Protein AF-A0A8S9Z966-F1 (afdb_monomer)

pLDDT: mean 77.54, std 14.6, range [36.34, 96.38]

Nearest PDB structures (foldseek):
  6pby-assembly1_A  TM=9.252E-01  e=7.109E-22  Rattus norvegicus
  8eow-assembly1_A  TM=8.702E-01  e=8.259E-22  Rattus norvegicus
  7yid-assembly1_A  TM=8.598E-01  e=7.837E-21  Homo sapiens
  8vt9-assembly1_A  TM=7.487E-01  e=1.080E-08  Spirochaeta thermophila
  8vta-assembly1_A  TM=7.464E-01  e=5.622E-08  Spirochaeta thermophila

InterPro domains:
  IPR003938 Potassium channel, voltage-dependent, EAG/ELK/ERG-like [PR01463] (22-32)
  IPR003938 Potassium channel, voltage-dependent, EAG/ELK/ERG-like [PR01463] (33-42)
  IPR003938 Potassium channel, voltage-dependent, EAG/ELK/ERG-like [PR01463] (131-141)
  IPR003938 Potassium channel, voltage-dependent, EAG/ELK/ERG-like [PR01463] (187-204)
  IPR003938 Potassium channel, voltage-dependent, EAG/ELK/ERG-like [PR01463] (213-224)
  IPR003938 Potassium channel, voltage-dependent, EAG/ELK/ERG-like [PR01463] (231-240)
  IPR003938 Potassium channel, voltage-dependent, EAG/ELK/ERG-like [PR01463] (281-288)
  IPR005821 Ion transport domain [PF00520] (2-246)
  IPR050818 Potassium channel, voltage-dependent, EAG/ELK/ERG-like, animal-type [PTHR10217] (1-295)

Structure (mmCIF, N/CA/C/O backbone):
data_AF-A0A8S9Z966-F1
#
_entry.id   AF-A0A8S9Z966-F1
#
loop_
_atom_site.group_PDB
_atom_site.id
_atom_site.type_symbol
_atom_site.label_atom_id
_atom_site.label_alt_id
_atom_site.label_comp_id
_atom_site.label_asym_id
_atom_site.label_entity_id
_atom_site.label_seq_id
_atom_site.pdbx_PDB_ins_code
_atom_site.Cartn_x
_atom_site.Cartn_y
_atom_site.Cartn_z
_atom_site.occupancy
_atom_site.B_iso_or_equiv
_atom_site.auth_seq_id
_atom_site.auth_comp_id
_atom_site.auth_asym_id
_atom_site.auth_atom_id
_atom_site.pdbx_PDB_model_num
ATOM 1 N N . MET A 1 1 ? 9.547 -7.409 -5.047 1.00 62.34 1 MET A N 1
ATOM 2 C CA . MET A 1 1 ? 10.438 -8.200 -5.928 1.00 62.34 1 MET A CA 1
ATOM 3 C C . MET A 1 1 ? 10.212 -7.889 -7.396 1.00 62.34 1 MET A C 1
ATOM 5 O O . MET A 1 1 ? 11.126 -7.372 -8.015 1.00 62.34 1 MET A O 1
ATOM 9 N N . VAL A 1 2 ? 9.009 -8.091 -7.949 1.00 66.19 2 VAL A N 1
ATOM 10 C CA . VAL A 1 2 ? 8.752 -7.824 -9.382 1.00 66.19 2 VAL A CA 1
ATOM 11 C C . VAL A 1 2 ? 9.100 -6.384 -9.825 1.00 66.19 2 VAL A C 1
ATOM 13 O O . VAL A 1 2 ? 9.863 -6.253 -10.781 1.00 66.19 2 VAL A O 1
ATOM 16 N N . PRO A 1 3 ? 8.656 -5.305 -9.138 1.00 69.62 3 PRO A N 1
ATOM 17 C CA . PRO A 1 3 ? 8.998 -3.935 -9.547 1.00 69.62 3 PRO A CA 1
ATOM 18 C C . PRO A 1 3 ? 10.489 -3.622 -9.378 1.00 69.62 3 PRO A C 1
ATOM 20 O O . PRO A 1 3 ? 11.090 -2.974 -10.230 1.00 69.62 3 PRO A O 1
ATOM 23 N N . PHE A 1 4 ? 11.097 -4.142 -8.308 1.00 72.94 4 PHE A N 1
ATOM 24 C CA . PHE A 1 4 ? 12.527 -4.007 -8.042 1.00 72.94 4 PHE A CA 1
ATOM 25 C C . PHE A 1 4 ? 13.372 -4.633 -9.152 1.00 72.94 4 PHE A C 1
ATOM 27 O O . PHE A 1 4 ? 14.240 -3.967 -9.698 1.00 72.94 4 PHE A O 1
ATOM 34 N N . ASN A 1 5 ? 13.074 -5.872 -9.551 1.00 70.00 5 ASN A N 1
ATOM 35 C CA . ASN A 1 5 ? 13.818 -6.569 -10.603 1.00 70.00 5 ASN A CA 1
ATOM 36 C C . ASN A 1 5 ? 13.621 -5.919 -11.983 1.00 70.00 5 ASN A C 1
ATOM 38 O O . ASN A 1 5 ? 14.524 -5.961 -12.819 1.00 70.00 5 ASN A O 1
ATOM 42 N N . ALA A 1 6 ? 12.455 -5.312 -12.231 1.00 67.88 6 ALA A N 1
ATOM 43 C CA . ALA A 1 6 ? 12.196 -4.563 -13.458 1.00 67.88 6 ALA A CA 1
ATOM 44 C C . ALA A 1 6 ? 13.000 -3.252 -13.516 1.00 67.88 6 ALA A C 1
ATOM 46 O O . ALA A 1 6 ? 13.558 -2.924 -14.562 1.00 67.88 6 ALA A O 1
ATOM 47 N N . ALA A 1 7 ? 13.081 -2.528 -12.396 1.00 63.38 7 ALA A N 1
ATOM 48 C CA . ALA A 1 7 ? 13.746 -1.230 -12.321 1.00 63.38 7 ALA A CA 1
ATOM 49 C C . ALA A 1 7 ? 15.276 -1.346 -12.140 1.00 63.38 7 ALA A C 1
ATOM 51 O O . ALA A 1 7 ? 16.028 -0.662 -12.828 1.00 63.38 7 ALA A O 1
ATOM 52 N N . PHE A 1 8 ? 15.752 -2.243 -11.271 1.00 66.50 8 PHE A N 1
ATOM 53 C CA . PHE A 1 8 ? 17.153 -2.383 -10.836 1.00 66.50 8 PHE A CA 1
ATOM 54 C C . PHE A 1 8 ? 17.866 -3.602 -11.454 1.00 66.50 8 PHE A C 1
ATOM 56 O O . PHE A 1 8 ? 18.624 -4.302 -10.779 1.00 66.50 8 PHE A O 1
ATOM 63 N N . LYS A 1 9 ? 17.617 -3.879 -12.740 1.00 63.94 9 LYS A N 1
ATOM 64 C CA . LYS A 1 9 ? 18.136 -5.056 -13.464 1.00 63.94 9 LYS A CA 1
ATOM 65 C C . LYS A 1 9 ? 19.666 -5.197 -13.313 1.00 63.94 9 LYS A C 1
ATOM 67 O O . LYS A 1 9 ? 20.397 -4.299 -13.727 1.00 63.94 9 LYS A O 1
ATOM 72 N N . SER A 1 10 ? 20.157 -6.323 -12.780 1.00 53.59 10 SER A N 1
ATOM 73 C CA . SER A 1 10 ? 21.571 -6.726 -12.905 1.00 53.59 10 SER A CA 1
ATOM 74 C C . SER A 1 10 ? 21.733 -7.925 -13.831 1.00 53.59 10 SER A C 1
ATOM 76 O O . SER A 1 10 ? 20.756 -8.560 -14.205 1.00 53.59 10 SER A O 1
ATOM 78 N N . LYS A 1 11 ? 22.975 -8.177 -14.247 1.00 50.81 11 LYS A N 1
ATOM 79 C CA . LYS A 1 11 ? 23.429 -9.441 -14.833 1.00 50.81 11 LYS A CA 1
ATOM 80 C C . LYS A 1 11 ? 24.527 -9.985 -13.912 1.00 50.81 11 LYS A C 1
ATOM 82 O O . LYS A 1 11 ? 25.701 -9.848 -14.240 1.00 50.81 11 LYS A O 1
ATOM 87 N N . THR A 1 12 ? 24.191 -10.493 -12.730 1.00 49.78 12 THR A N 1
ATOM 88 C CA . THR A 1 12 ? 25.184 -11.077 -11.795 1.00 49.78 12 THR A CA 1
ATOM 89 C C . THR A 1 12 ? 24.554 -12.181 -10.946 1.00 49.78 12 THR A C 1
ATOM 91 O O . THR A 1 12 ? 23.337 -12.262 -10.866 1.00 49.78 12 THR A O 1
ATOM 94 N N . MET A 1 13 ? 25.376 -13.022 -10.300 1.00 46.12 13 MET A N 1
ATOM 95 C CA . MET A 1 13 ? 24.987 -14.265 -9.599 1.00 46.12 13 MET A CA 1
ATOM 96 C C . MET A 1 13 ? 23.810 -14.159 -8.604 1.00 46.12 13 MET A C 1
ATOM 98 O O . MET A 1 13 ? 23.151 -15.167 -8.357 1.00 46.12 13 MET A O 1
ATOM 102 N N . ASP A 1 14 ? 23.491 -12.962 -8.098 1.00 55.09 14 ASP A N 1
ATOM 103 C CA . ASP A 1 14 ? 22.262 -12.676 -7.340 1.00 55.09 14 ASP A CA 1
ATOM 104 C C . ASP A 1 14 ? 20.985 -13.096 -8.097 1.00 55.09 14 ASP A C 1
ATOM 106 O O . ASP A 1 14 ? 20.026 -13.565 -7.483 1.00 55.09 14 ASP A O 1
ATOM 110 N N . ASP A 1 15 ? 20.981 -12.987 -9.431 1.00 61.59 15 ASP A N 1
ATOM 111 C CA . ASP A 1 15 ? 19.851 -13.353 -10.291 1.00 61.59 15 ASP A CA 1
ATOM 112 C C . ASP A 1 15 ? 19.482 -14.837 -10.153 1.00 61.59 15 ASP A C 1
ATOM 114 O O . ASP A 1 15 ? 18.306 -15.184 -10.226 1.00 61.59 15 ASP A O 1
ATOM 118 N N . VAL A 1 16 ? 20.463 -15.715 -9.901 1.00 66.44 16 VAL A N 1
ATOM 119 C CA . VAL A 1 16 ? 20.220 -17.158 -9.742 1.00 66.44 16 VAL A CA 1
ATOM 120 C C . VAL A 1 16 ? 19.539 -17.440 -8.405 1.00 66.44 16 VAL A C 1
ATOM 122 O O . VAL A 1 16 ? 18.548 -18.166 -8.365 1.00 66.44 16 VAL A O 1
ATOM 125 N N . SER A 1 17 ? 20.007 -16.825 -7.316 1.00 68.38 17 SER A N 1
ATOM 126 C CA . SER A 1 17 ? 19.382 -16.959 -5.993 1.00 68.38 17 SER A CA 1
ATOM 127 C C . SER A 1 17 ? 17.946 -16.428 -5.992 1.00 68.38 17 SER A C 1
ATOM 129 O O . SER A 1 17 ? 17.044 -17.083 -5.469 1.00 68.38 17 SER A O 1
ATOM 131 N N . PHE A 1 18 ? 17.705 -15.277 -6.630 1.00 69.12 18 PHE A N 1
ATOM 132 C CA . PHE A 1 18 ? 16.353 -14.734 -6.780 1.00 69.12 18 PHE A CA 1
ATOM 133 C C . PHE A 1 18 ? 15.465 -15.609 -7.672 1.00 69.12 18 PHE A C 1
ATOM 135 O O . PHE A 1 18 ? 14.296 -15.802 -7.344 1.00 69.12 18 PHE A O 1
ATOM 142 N N . LEU A 1 19 ? 16.008 -16.194 -8.745 1.00 69.00 19 LEU A N 1
ATOM 143 C CA . LEU A 1 19 ? 15.276 -17.118 -9.614 1.00 69.00 19 LEU A CA 1
ATOM 144 C C . LEU A 1 19 ? 14.855 -18.397 -8.876 1.00 69.00 19 LEU A C 1
ATOM 146 O O . LEU A 1 19 ? 13.739 -18.875 -9.075 1.00 69.00 19 LEU A O 1
ATOM 150 N N . VAL A 1 20 ? 15.720 -18.942 -8.013 1.00 75.94 20 VAL A N 1
ATOM 151 C CA . VAL A 1 20 ? 15.398 -20.122 -7.192 1.00 75.94 20 VAL A CA 1
ATOM 152 C C . VAL A 1 20 ? 14.257 -19.806 -6.225 1.00 75.94 20 VAL A C 1
ATOM 154 O O . VAL A 1 20 ? 13.302 -20.577 -6.142 1.00 75.94 20 VAL A O 1
ATOM 157 N N . VAL A 1 21 ? 14.310 -18.660 -5.540 1.00 74.19 21 VAL A N 1
ATOM 158 C CA . VAL A 1 21 ? 13.236 -18.235 -4.626 1.00 74.19 21 VAL A CA 1
ATOM 159 C C . VAL A 1 21 ? 11.923 -18.009 -5.381 1.00 74.19 21 VAL A C 1
ATOM 161 O O . VAL A 1 21 ? 10.891 -18.525 -4.952 1.00 74.19 21 VAL A O 1
ATOM 164 N N . ASP A 1 22 ? 11.955 -17.314 -6.522 1.00 73.38 22 ASP A N 1
ATOM 165 C CA . ASP A 1 22 ? 10.775 -17.118 -7.375 1.00 73.38 22 ASP A CA 1
ATOM 166 C C . ASP A 1 22 ? 10.198 -18.470 -7.841 1.00 73.38 22 ASP A C 1
ATOM 168 O O . ASP A 1 22 ? 8.985 -18.669 -7.799 1.00 73.38 22 ASP A O 1
ATOM 172 N N . SER A 1 23 ? 11.054 -19.436 -8.192 1.00 76.19 23 SER A N 1
ATOM 173 C CA . SER A 1 23 ? 10.632 -20.781 -8.613 1.00 76.19 23 SER A CA 1
ATOM 174 C C . SER A 1 23 ? 9.965 -21.569 -7.481 1.00 76.19 23 SER A C 1
ATOM 176 O O . SER A 1 23 ? 8.939 -22.209 -7.701 1.00 76.19 23 SER A O 1
ATOM 178 N N . ILE A 1 24 ? 10.502 -21.508 -6.256 1.00 79.56 24 ILE A N 1
ATOM 179 C CA . ILE A 1 24 ? 9.890 -22.151 -5.077 1.00 79.56 24 ILE A CA 1
ATOM 180 C C . ILE A 1 24 ? 8.502 -21.560 -4.815 1.00 79.56 24 ILE A C 1
ATOM 182 O O . ILE A 1 24 ? 7.537 -22.293 -4.592 1.00 79.56 24 ILE A O 1
ATOM 186 N N . VAL A 1 25 ? 8.393 -20.233 -4.869 1.00 78.06 25 VAL A N 1
ATOM 187 C CA . VAL A 1 25 ? 7.131 -19.515 -4.681 1.00 78.06 25 VAL A CA 1
ATOM 188 C C . VAL A 1 25 ? 6.110 -19.907 -5.760 1.00 78.06 25 VAL A 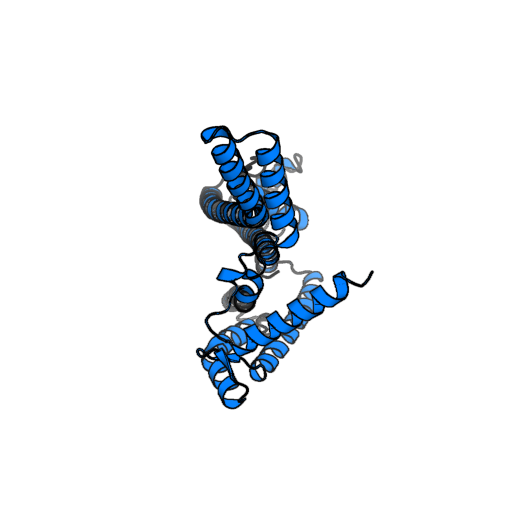C 1
ATOM 190 O O . VAL A 1 25 ? 4.948 -20.152 -5.436 1.00 78.06 25 VAL A O 1
ATOM 193 N N . ASP A 1 26 ? 6.534 -20.039 -7.018 1.00 78.75 26 ASP A N 1
ATOM 194 C CA . ASP A 1 26 ? 5.682 -20.489 -8.126 1.00 78.75 26 ASP A CA 1
ATOM 195 C C . ASP A 1 26 ? 5.171 -21.928 -7.916 1.00 78.75 26 ASP A C 1
ATOM 197 O O . ASP A 1 26 ? 3.989 -22.196 -8.136 1.00 78.75 26 ASP A O 1
ATOM 201 N N . VAL A 1 27 ? 6.009 -22.839 -7.402 1.00 82.31 27 VAL A N 1
ATOM 202 C CA . VAL A 1 27 ? 5.595 -24.215 -7.057 1.00 82.31 27 VAL A CA 1
ATOM 203 C C . VAL A 1 27 ? 4.550 -24.224 -5.940 1.00 82.31 27 VAL A C 1
ATOM 205 O O . VAL A 1 27 ? 3.539 -24.920 -6.053 1.00 82.31 27 VAL A O 1
ATOM 208 N N . ILE A 1 28 ? 4.741 -23.426 -4.884 1.00 82.12 28 ILE A N 1
ATOM 209 C CA . ILE A 1 28 ? 3.755 -23.301 -3.796 1.00 82.12 28 ILE A CA 1
ATOM 210 C C . ILE A 1 28 ? 2.415 -22.793 -4.348 1.00 82.12 28 ILE A C 1
ATOM 212 O O . ILE A 1 28 ? 1.358 -23.319 -3.995 1.00 82.12 28 ILE A O 1
ATOM 216 N N . PHE A 1 29 ? 2.440 -21.813 -5.254 1.00 80.88 29 PHE A N 1
ATOM 217 C CA . PHE A 1 29 ? 1.219 -21.295 -5.873 1.00 80.88 29 PHE A CA 1
ATOM 218 C C . PHE A 1 29 ? 0.530 -22.296 -6.795 1.00 80.88 29 PHE A C 1
ATOM 220 O O . PHE A 1 29 ? -0.702 -22.290 -6.864 1.00 80.88 29 PHE A O 1
ATOM 227 N N . PHE A 1 30 ? 1.291 -23.153 -7.471 1.00 83.88 30 PHE A N 1
ATOM 228 C CA . PHE A 1 30 ? 0.735 -24.246 -8.259 1.00 83.88 30 PHE A CA 1
ATOM 229 C C . PHE A 1 30 ? 0.021 -25.268 -7.364 1.00 83.88 30 PHE A C 1
ATOM 231 O O . PHE A 1 30 ? -1.098 -25.680 -7.671 1.00 83.88 30 PHE A O 1
ATOM 238 N N . ILE A 1 31 ? 0.613 -25.609 -6.214 1.00 86.00 31 ILE A N 1
ATOM 239 C CA . ILE A 1 31 ? -0.028 -26.471 -5.209 1.00 86.00 31 ILE A CA 1
ATOM 240 C C . ILE A 1 31 ? -1.327 -25.827 -4.701 1.00 86.00 31 ILE A C 1
ATOM 242 O O . ILE A 1 31 ? -2.351 -26.503 -4.640 1.00 86.00 31 ILE A O 1
ATOM 246 N N . ASP A 1 32 ? -1.328 -24.522 -4.411 1.00 85.31 32 ASP A N 1
ATOM 247 C CA . ASP A 1 32 ? -2.531 -23.791 -3.981 1.00 85.31 32 ASP A CA 1
ATOM 248 C C . ASP A 1 32 ? -3.658 -23.843 -5.033 1.00 85.31 32 ASP A C 1
ATOM 250 O O . ASP A 1 32 ? -4.825 -23.994 -4.684 1.00 85.31 32 ASP A O 1
ATOM 254 N N . ILE A 1 33 ? -3.341 -23.804 -6.334 1.00 86.31 33 ILE A N 1
ATOM 255 C CA . ILE A 1 33 ? -4.344 -24.001 -7.400 1.00 86.31 33 ILE A CA 1
ATOM 256 C C . ILE A 1 33 ? -4.975 -25.394 -7.292 1.00 86.31 33 ILE A C 1
ATOM 258 O O . ILE A 1 33 ? -6.200 -25.517 -7.305 1.00 86.31 33 ILE A O 1
ATOM 262 N N . VAL A 1 34 ? -4.158 -26.441 -7.135 1.00 89.06 34 VAL A N 1
ATOM 263 C CA . VAL A 1 34 ? -4.645 -27.824 -6.983 1.00 89.06 34 VAL A CA 1
ATOM 264 C C . VAL A 1 34 ? -5.492 -27.977 -5.716 1.00 89.06 34 VAL A C 1
ATOM 266 O O . VAL A 1 34 ? -6.528 -28.645 -5.748 1.00 89.06 34 VAL A O 1
ATOM 269 N N . LEU A 1 35 ? -5.103 -27.332 -4.615 1.00 86.25 35 LEU A N 1
ATOM 270 C CA . LEU A 1 35 ? -5.873 -27.331 -3.370 1.00 86.25 35 LEU A CA 1
ATOM 271 C C . LEU A 1 35 ? -7.201 -26.577 -3.511 1.00 86.25 35 LEU A C 1
ATOM 273 O O . LEU A 1 35 ? -8.220 -27.054 -3.013 1.00 86.25 35 LEU A O 1
ATOM 277 N N . ASN A 1 36 ? -7.239 -25.457 -4.237 1.00 84.69 36 ASN A N 1
ATOM 278 C CA . ASN A 1 36 ? -8.476 -24.708 -4.486 1.00 84.69 36 ASN A CA 1
ATOM 279 C C . ASN A 1 36 ? -9.510 -25.523 -5.283 1.00 84.69 36 ASN A C 1
ATOM 281 O O . ASN A 1 36 ? -10.707 -25.368 -5.055 1.00 84.69 36 ASN A O 1
ATOM 285 N N . PHE A 1 37 ? -9.082 -26.461 -6.135 1.00 85.69 37 PHE A N 1
ATOM 286 C CA . PHE A 1 37 ? -9.994 -27.415 -6.787 1.00 85.69 37 PHE A CA 1
ATOM 287 C C . PHE A 1 37 ? -10.639 -28.433 -5.827 1.00 85.69 37 PHE A C 1
ATOM 289 O O . PHE A 1 37 ? -11.624 -29.072 -6.203 1.00 85.69 37 PHE A O 1
ATOM 296 N N . HIS A 1 38 ? -10.091 -28.594 -4.619 1.00 86.81 38 HIS A N 1
ATOM 297 C CA . HIS A 1 38 ? -10.560 -29.528 -3.588 1.00 86.81 38 HIS A CA 1
ATOM 298 C C . HIS A 1 38 ? -11.121 -28.824 -2.343 1.00 86.81 38 HIS A C 1
ATOM 300 O O . HIS A 1 38 ? -11.592 -29.492 -1.425 1.00 86.81 38 HIS A O 1
ATOM 306 N N . THR A 1 39 ? -11.073 -27.492 -2.294 1.00 85.75 39 THR A N 1
ATOM 307 C CA . THR A 1 39 ? -11.518 -26.715 -1.134 1.00 85.75 39 THR A CA 1
ATOM 308 C C . THR A 1 39 ? -12.993 -26.353 -1.280 1.00 85.75 39 THR A C 1
ATOM 310 O O . THR A 1 39 ? -13.438 -25.922 -2.342 1.00 85.75 39 THR A O 1
ATOM 313 N N . THR A 1 40 ? -13.763 -26.534 -0.208 1.00 86.00 40 THR A N 1
ATOM 314 C CA . THR A 1 40 ? -15.189 -26.194 -0.167 1.00 86.00 40 THR A CA 1
ATOM 315 C C . THR A 1 40 ? -15.397 -24.680 -0.198 1.00 86.00 40 THR A C 1
ATOM 317 O O . THR A 1 40 ? -14.525 -23.905 0.199 1.00 86.00 40 THR A O 1
ATOM 320 N N . PHE A 1 41 ? -16.564 -24.237 -0.666 1.00 82.75 41 PHE A N 1
ATOM 321 C CA . PHE A 1 41 ? -16.933 -22.822 -0.641 1.00 82.75 41 PHE A CA 1
ATOM 322 C C . PHE A 1 41 ? -18.328 -22.634 -0.045 1.00 82.75 41 PHE A C 1
ATOM 324 O O . PHE A 1 41 ? -19.154 -23.549 -0.049 1.00 82.75 41 PHE A O 1
ATOM 331 N N . VAL A 1 42 ? -18.577 -21.440 0.492 1.00 82.50 42 VAL A N 1
ATOM 332 C CA . VAL A 1 42 ? -19.876 -21.068 1.060 1.00 82.50 42 VAL A CA 1
ATOM 333 C C . VAL A 1 42 ? -20.742 -20.491 -0.055 1.00 82.50 42 VAL A C 1
ATOM 335 O O . VAL A 1 42 ? -20.338 -19.548 -0.738 1.00 82.50 42 VAL A O 1
ATOM 338 N N . GLY A 1 43 ? -21.912 -21.087 -0.274 1.00 79.69 43 GLY A N 1
ATOM 339 C CA . GLY A 1 43 ? -22.876 -20.613 -1.261 1.00 79.69 43 GLY A CA 1
ATOM 340 C C . GLY A 1 43 ? -23.580 -19.318 -0.826 1.00 79.69 43 GLY A C 1
ATOM 341 O O . GLY A 1 43 ? -23.523 -18.933 0.340 1.00 79.69 43 GLY A O 1
ATOM 342 N N . PRO A 1 44 ? -24.320 -18.657 -1.733 1.00 78.81 44 PRO A N 1
ATOM 343 C CA . PRO A 1 44 ? -25.060 -17.423 -1.435 1.00 78.81 44 PRO A CA 1
ATOM 344 C C . PRO A 1 44 ? -26.126 -17.580 -0.335 1.00 78.81 44 PRO A C 1
ATOM 346 O O . PRO A 1 44 ? -26.515 -16.595 0.284 1.00 78.81 44 PRO A O 1
ATOM 349 N N . ASN A 1 45 ? -26.566 -18.812 -0.061 1.00 79.31 45 ASN A N 1
ATOM 350 C CA . ASN A 1 45 ? -27.525 -19.128 0.999 1.00 79.31 45 ASN A CA 1
ATOM 351 C C . ASN A 1 45 ? -26.861 -19.390 2.367 1.00 79.31 45 ASN A C 1
ATOM 353 O O . ASN A 1 45 ? -27.561 -19.657 3.337 1.00 79.31 45 ASN A O 1
ATOM 357 N N . GLY A 1 46 ? -25.526 -19.317 2.457 1.00 77.69 46 GLY A N 1
ATOM 358 C CA . GLY A 1 46 ? -24.765 -19.603 3.678 1.00 77.69 46 GLY A CA 1
ATOM 359 C C . GLY A 1 46 ? -24.417 -21.082 3.890 1.00 77.69 46 GLY A C 1
ATOM 360 O O . GLY A 1 46 ? -23.694 -21.400 4.832 1.00 77.69 46 GLY A O 1
ATOM 361 N N . ASP A 1 47 ? -24.874 -21.977 3.012 1.00 85.44 47 ASP A N 1
ATOM 362 C CA . ASP A 1 47 ? -24.575 -23.408 3.091 1.00 85.44 47 ASP A CA 1
ATOM 363 C C . ASP A 1 47 ? -23.175 -23.728 2.544 1.00 85.44 47 ASP A C 1
ATOM 365 O O . ASP A 1 47 ? -22.741 -23.182 1.522 1.00 85.44 47 ASP A O 1
ATOM 369 N N . VAL A 1 48 ? -22.463 -24.641 3.212 1.00 86.81 48 VAL A N 1
ATOM 370 C CA . VAL A 1 48 ? -21.150 -25.129 2.766 1.00 86.81 48 VAL A CA 1
ATOM 371 C C . VAL A 1 48 ? -21.356 -26.187 1.688 1.00 86.81 48 VAL A C 1
ATOM 373 O O . VAL A 1 48 ? -21.861 -27.274 1.965 1.00 86.81 48 VAL A O 1
ATOM 376 N N . ILE A 1 49 ? -20.940 -25.880 0.460 1.00 87.38 49 ILE A N 1
ATOM 377 C CA . ILE A 1 49 ? -21.037 -26.802 -0.673 1.00 87.38 49 ILE A CA 1
ATOM 378 C C . ILE A 1 49 ? -19.748 -27.626 -0.733 1.00 87.38 49 ILE A C 1
ATOM 380 O O . ILE A 1 49 ? -18.655 -27.082 -0.916 1.00 87.38 49 ILE A O 1
ATOM 384 N N . SER A 1 50 ? -19.878 -28.944 -0.574 1.00 87.19 50 SER A N 1
ATOM 385 C CA . SER A 1 50 ? -18.768 -29.907 -0.586 1.00 87.19 50 SER A CA 1
ATOM 386 C C . SER A 1 50 ? -18.661 -30.726 -1.875 1.00 87.19 50 SER A C 1
ATOM 388 O O . SER A 1 50 ? -17.693 -31.466 -2.048 1.00 87.19 50 SER A O 1
ATOM 390 N N . ASP A 1 51 ? -19.613 -30.579 -2.801 1.00 89.19 51 ASP A N 1
ATOM 391 C CA . ASP A 1 51 ? -19.636 -31.346 -4.046 1.00 89.19 51 ASP A CA 1
ATOM 392 C C . ASP A 1 51 ? -18.461 -30.981 -4.975 1.00 89.19 51 ASP A C 1
ATOM 394 O O . ASP A 1 51 ? -18.394 -29.854 -5.483 1.00 89.19 51 ASP A O 1
ATOM 398 N N . PRO A 1 52 ? -17.561 -31.932 -5.303 1.00 86.50 52 PRO A N 1
ATOM 399 C CA . PRO A 1 52 ? -16.328 -31.641 -6.037 1.00 86.50 52 PRO A CA 1
ATOM 400 C C . PRO A 1 52 ? -16.581 -31.130 -7.461 1.00 86.50 52 PRO A C 1
ATOM 402 O O . PRO A 1 52 ? -15.830 -30.298 -7.966 1.00 86.50 52 PRO A O 1
ATOM 405 N N . ASN A 1 53 ? -17.653 -31.583 -8.118 1.00 88.31 53 ASN A N 1
ATOM 406 C CA . ASN A 1 53 ? -17.994 -31.128 -9.469 1.00 88.31 53 ASN A CA 1
ATOM 407 C C . ASN A 1 53 ? -18.455 -29.664 -9.480 1.00 88.31 53 ASN A C 1
ATOM 409 O O . ASN A 1 53 ? -18.064 -28.900 -10.362 1.00 88.31 53 ASN A O 1
ATOM 413 N N . ILE A 1 54 ? -19.234 -29.260 -8.473 1.00 86.88 54 ILE A N 1
ATOM 414 C CA . ILE A 1 54 ? -19.732 -27.887 -8.338 1.00 86.88 54 ILE A CA 1
ATOM 415 C C . ILE A 1 54 ? -18.575 -26.950 -7.979 1.00 86.88 54 ILE A C 1
ATOM 417 O O . ILE A 1 54 ? -18.440 -25.888 -8.588 1.00 86.88 54 ILE A O 1
ATOM 421 N N . ILE A 1 55 ? -17.694 -27.377 -7.066 1.00 88.06 55 ILE A N 1
ATOM 422 C CA . ILE A 1 55 ? -16.473 -26.647 -6.686 1.00 88.06 55 ILE A CA 1
ATOM 423 C C . ILE A 1 55 ? -15.606 -26.361 -7.918 1.00 88.06 55 ILE A C 1
ATOM 425 O O . ILE A 1 55 ? -15.251 -25.209 -8.170 1.00 88.06 55 ILE A O 1
ATOM 429 N N . ARG A 1 56 ? -15.318 -27.386 -8.732 1.00 90.38 56 ARG A N 1
ATOM 430 C CA . ARG A 1 56 ? -14.472 -27.249 -9.930 1.00 90.38 56 ARG A CA 1
ATOM 431 C C . ARG A 1 56 ? -15.070 -26.286 -10.951 1.00 90.38 56 ARG A C 1
ATOM 433 O O . ARG A 1 56 ? -14.361 -25.405 -11.424 1.00 90.38 56 ARG A O 1
ATOM 440 N N . ILE A 1 57 ? -16.358 -26.418 -11.278 1.00 88.50 57 ILE A N 1
ATOM 441 C CA . ILE A 1 57 ? -17.021 -25.545 -12.264 1.00 88.50 57 ILE A CA 1
ATOM 442 C C . ILE A 1 57 ? -17.051 -24.095 -11.772 1.00 88.50 57 ILE A C 1
ATOM 444 O O . ILE A 1 57 ? -16.757 -23.176 -12.539 1.00 88.50 57 ILE A O 1
ATOM 448 N N . ASN A 1 58 ? -17.358 -23.887 -10.490 1.00 87.38 58 ASN A N 1
ATOM 449 C CA . ASN A 1 58 ? -17.369 -22.557 -9.893 1.00 87.38 58 ASN A CA 1
ATOM 450 C C . ASN A 1 58 ? -15.968 -21.918 -9.909 1.00 87.38 58 ASN A C 1
ATOM 452 O O . ASN A 1 58 ? -15.818 -20.760 -10.303 1.00 87.38 58 ASN A O 1
ATOM 456 N N . TYR A 1 59 ? -14.929 -22.684 -9.561 1.00 87.88 59 TYR A N 1
ATOM 457 C CA . TYR A 1 59 ? -13.547 -22.204 -9.591 1.00 87.88 59 TYR A CA 1
ATOM 458 C C . TYR A 1 59 ? -13.068 -21.891 -11.018 1.00 87.88 59 TYR A C 1
ATOM 460 O O . TYR A 1 59 ? -12.487 -20.825 -11.239 1.00 87.88 59 TYR A O 1
ATOM 468 N N . LEU A 1 60 ? -13.386 -22.753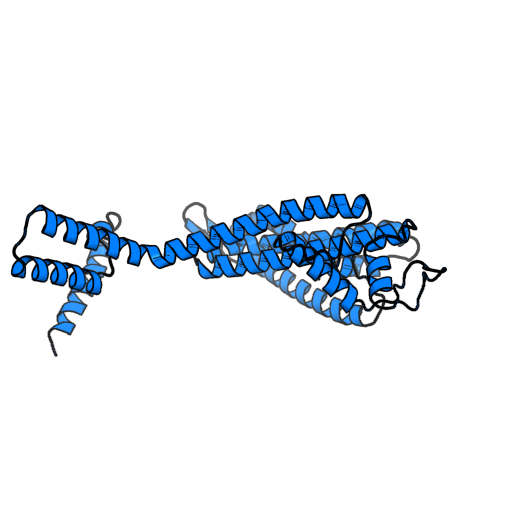 -11.995 1.00 87.81 60 LEU A N 1
ATOM 469 C CA . LEU A 1 60 ? -13.066 -22.559 -13.417 1.00 87.81 60 LEU A CA 1
ATOM 470 C C . LEU A 1 60 ? -13.720 -21.303 -14.009 1.00 87.81 60 LEU A C 1
ATOM 472 O O . LEU A 1 60 ? -13.087 -20.603 -14.795 1.00 87.81 60 LEU A O 1
ATOM 476 N N . LYS A 1 61 ? -14.969 -21.006 -13.628 1.00 86.00 61 LYS A N 1
ATOM 477 C CA . LYS A 1 61 ? -15.712 -19.831 -14.115 1.00 86.00 61 LYS A CA 1
ATOM 478 C C . LYS A 1 61 ? -15.247 -18.519 -13.472 1.00 86.00 61 LYS A C 1
ATOM 480 O O . LYS A 1 61 ? -15.442 -17.457 -14.056 1.00 86.00 61 LYS A O 1
ATOM 485 N N . GLY A 1 62 ? -14.672 -18.587 -12.272 1.00 82.88 62 GLY A N 1
ATOM 486 C CA . GLY A 1 62 ? -14.218 -17.425 -11.515 1.00 82.88 62 GLY A CA 1
ATOM 487 C C . GLY A 1 62 ? -12.707 -17.218 -11.587 1.00 82.88 62 GLY A C 1
ATOM 488 O O . GLY A 1 62 ? -12.168 -16.648 -12.532 1.00 82.88 62 GLY A O 1
ATOM 489 N N . TRP A 1 63 ? -12.023 -17.639 -10.525 1.00 81.56 63 TRP A N 1
ATOM 490 C CA . TRP A 1 63 ? -10.648 -17.234 -10.226 1.00 81.56 63 TRP A CA 1
ATOM 491 C C . TRP A 1 63 ? -9.570 -18.073 -10.908 1.00 81.56 63 TRP A C 1
ATOM 493 O O . TRP A 1 63 ? -8.421 -17.638 -10.952 1.00 81.56 63 TRP A O 1
ATOM 503 N N . PHE A 1 64 ? -9.917 -19.234 -11.471 1.00 85.38 64 PHE A N 1
ATOM 504 C CA . PHE A 1 64 ? -8.941 -20.130 -12.088 1.00 85.38 64 PHE A CA 1
ATOM 505 C C . PHE A 1 64 ? -8.101 -19.448 -13.173 1.00 85.38 64 PHE A C 1
ATOM 507 O O . PHE A 1 64 ? -6.887 -19.614 -13.187 1.00 85.38 64 PHE A O 1
ATOM 514 N N . ILE A 1 65 ? -8.715 -18.649 -14.054 1.00 83.62 65 ILE A N 1
ATOM 515 C CA . ILE A 1 65 ? -7.995 -17.976 -15.150 1.00 83.62 65 ILE A CA 1
ATOM 516 C C . ILE A 1 65 ? -6.958 -16.993 -14.591 1.00 83.62 65 ILE A C 1
ATOM 518 O O . ILE A 1 65 ? -5.817 -16.962 -15.050 1.00 83.62 65 ILE A O 1
ATOM 522 N N . VAL A 1 66 ? -7.337 -16.223 -13.567 1.00 82.38 66 VAL A N 1
ATOM 523 C CA . VAL A 1 66 ? -6.444 -15.271 -12.891 1.00 82.38 66 VAL A CA 1
ATOM 524 C C . VAL A 1 66 ? -5.302 -16.016 -12.200 1.00 82.38 66 VAL A C 1
ATOM 526 O O . VAL A 1 66 ? -4.136 -15.647 -12.350 1.00 82.38 66 VAL A O 1
ATOM 529 N N . ASP A 1 67 ? -5.625 -17.095 -11.488 1.00 83.19 67 ASP A N 1
ATOM 530 C CA . ASP A 1 67 ? -4.656 -17.898 -10.752 1.00 83.19 67 ASP A CA 1
ATOM 531 C C . ASP A 1 67 ? -3.665 -18.600 -11.695 1.00 83.19 67 ASP A C 1
ATOM 533 O O . ASP A 1 67 ? -2.459 -18.538 -11.447 1.00 83.19 67 ASP A O 1
ATOM 537 N N . LEU A 1 68 ? -4.148 -19.166 -12.805 1.00 84.50 68 LEU A N 1
ATOM 538 C CA . LEU A 1 68 ? -3.341 -19.819 -13.835 1.00 84.50 68 LEU A CA 1
ATOM 539 C C . LEU A 1 68 ? -2.380 -18.834 -14.505 1.00 84.50 68 LEU A C 1
ATOM 541 O O . LEU A 1 68 ? -1.176 -19.082 -14.522 1.00 84.50 68 LEU A O 1
ATOM 545 N N . LEU A 1 69 ? -2.884 -17.697 -15.001 1.00 81.00 69 LEU A N 1
ATOM 546 C CA . LEU A 1 69 ? -2.053 -16.676 -15.650 1.00 81.00 69 LEU A CA 1
ATOM 547 C C . LEU A 1 69 ? -0.996 -16.115 -14.693 1.00 81.00 69 LEU A C 1
ATOM 549 O O . LEU A 1 69 ? 0.148 -15.895 -15.083 1.00 81.00 69 LEU A O 1
ATOM 553 N N . SER A 1 70 ? -1.344 -15.942 -13.418 1.00 77.38 70 SER A N 1
ATOM 554 C CA . SER A 1 70 ? -0.406 -15.441 -12.411 1.00 77.38 70 SER A CA 1
ATOM 555 C C . SER A 1 70 ? 0.719 -16.426 -12.060 1.00 77.38 70 SER A C 1
ATOM 557 O O . SER A 1 70 ? 1.750 -15.994 -11.538 1.00 77.38 70 SER A O 1
ATOM 559 N N . CYS A 1 71 ? 0.542 -17.727 -12.320 1.00 76.31 71 CYS A N 1
ATOM 560 C CA . CYS A 1 71 ? 1.469 -18.802 -11.948 1.00 76.31 71 CYS A CA 1
ATOM 561 C C . CYS A 1 71 ? 2.434 -19.198 -13.082 1.00 76.31 71 CYS A C 1
ATOM 563 O O . CYS A 1 71 ? 3.325 -20.018 -12.867 1.00 76.31 71 CYS A O 1
ATOM 565 N N . LEU A 1 72 ? 2.276 -18.642 -14.288 1.00 75.31 72 LEU A N 1
ATOM 566 C CA . LEU A 1 72 ? 3.103 -19.028 -15.430 1.00 75.31 72 LEU A CA 1
ATOM 567 C C . LEU A 1 72 ? 4.573 -18.586 -15.249 1.00 75.31 72 LEU A C 1
ATOM 569 O O . LEU A 1 72 ? 4.838 -17.407 -14.978 1.00 75.31 72 LEU A O 1
ATOM 573 N N . PRO A 1 73 ? 5.552 -19.494 -15.443 1.00 71.06 73 PRO A N 1
ATOM 574 C CA . PRO A 1 73 ? 6.973 -19.181 -15.332 1.00 71.06 73 PRO A CA 1
ATOM 575 C C . PRO A 1 73 ? 7.477 -18.481 -16.608 1.00 71.06 73 PRO A C 1
ATOM 577 O O . PRO A 1 73 ? 8.219 -19.049 -17.408 1.00 71.06 73 PRO A O 1
ATOM 580 N N . TYR A 1 74 ? 7.071 -17.222 -16.810 1.00 71.69 74 TYR A N 1
ATOM 581 C CA . TYR A 1 74 ? 7.420 -16.415 -17.994 1.00 71.69 74 TYR A CA 1
ATOM 582 C C . TYR A 1 74 ? 8.934 -16.283 -18.239 1.00 71.69 74 TYR A C 1
ATOM 584 O O . TYR A 1 74 ? 9.368 -16.184 -19.385 1.00 71.69 74 TYR A O 1
ATOM 592 N N . ASP A 1 75 ? 9.744 -16.341 -17.177 1.00 65.06 75 ASP A N 1
ATOM 593 C CA . ASP A 1 75 ? 11.210 -16.299 -17.257 1.00 65.06 75 ASP A CA 1
ATOM 594 C C . ASP A 1 75 ? 11.803 -17.521 -17.971 1.00 65.06 75 ASP A C 1
ATOM 596 O O . ASP A 1 75 ? 12.752 -17.389 -18.743 1.00 65.06 75 ASP A O 1
ATOM 600 N N . VAL A 1 76 ? 11.208 -18.697 -17.760 1.00 67.31 76 VAL A N 1
ATOM 601 C CA . VAL A 1 76 ? 11.642 -19.958 -18.372 1.00 67.31 76 VAL A CA 1
ATOM 602 C C . VAL A 1 76 ? 11.346 -19.940 -19.872 1.00 67.31 76 VAL A C 1
ATOM 604 O O . VAL A 1 76 ? 12.212 -20.274 -20.676 1.00 67.31 76 VAL A O 1
ATOM 607 N N . PHE A 1 77 ? 10.168 -19.450 -20.273 1.00 68.25 77 PHE A N 1
ATOM 608 C CA . PHE A 1 77 ? 9.820 -19.290 -21.690 1.00 68.25 77 PHE A CA 1
ATOM 609 C C . PHE A 1 77 ? 10.757 -18.323 -22.428 1.00 68.25 77 PHE A C 1
ATOM 611 O O . PHE A 1 77 ? 11.108 -18.572 -23.579 1.00 68.25 77 PHE A O 1
ATOM 618 N N . ASN A 1 78 ? 11.205 -17.254 -21.763 1.00 64.44 78 ASN A N 1
ATOM 619 C CA . ASN A 1 78 ? 12.162 -16.308 -22.338 1.00 64.44 78 ASN A CA 1
ATOM 620 C C . ASN A 1 78 ? 13.589 -16.891 -22.441 1.00 64.44 78 ASN A C 1
ATOM 622 O O . ASN A 1 78 ? 14.339 -16.499 -23.330 1.00 64.44 78 ASN A O 1
ATOM 626 N N . ALA A 1 79 ? 13.966 -17.832 -21.566 1.00 63.91 79 ALA A N 1
ATOM 627 C CA . ALA A 1 79 ? 15.272 -18.498 -21.604 1.00 63.91 79 ALA A CA 1
ATOM 628 C C . ALA A 1 79 ? 15.400 -19.531 -22.742 1.00 63.91 79 ALA A C 1
ATOM 630 O O . ALA A 1 79 ? 16.507 -19.784 -23.209 1.00 63.91 79 ALA A O 1
ATOM 631 N N . PHE A 1 80 ? 14.284 -20.102 -23.211 1.00 65.56 80 PHE A N 1
ATOM 632 C CA . PHE A 1 80 ? 14.264 -21.095 -24.294 1.00 65.56 80 PHE A CA 1
ATOM 633 C C . PHE A 1 80 ? 14.128 -20.496 -25.708 1.00 65.56 80 PHE A C 1
ATOM 635 O O . PHE A 1 80 ? 14.097 -21.249 -26.682 1.00 65.56 80 PHE A O 1
ATOM 642 N N . GLN A 1 81 ? 14.040 -19.167 -25.859 1.00 62.81 81 GLN A N 1
ATOM 643 C CA . GLN A 1 81 ? 13.901 -18.540 -27.178 1.00 62.81 81 GLN A CA 1
ATOM 644 C C . GLN A 1 81 ? 15.250 -18.312 -27.888 1.00 62.81 81 GLN A C 1
ATOM 646 O O . GLN A 1 81 ? 16.190 -17.807 -27.271 1.00 62.81 81 GLN A O 1
ATOM 651 N N . PRO A 1 82 ? 15.343 -18.614 -29.202 1.00 60.59 82 PRO A N 1
ATOM 652 C CA . PRO A 1 82 ? 16.557 -18.405 -29.987 1.00 60.59 82 PRO A CA 1
ATOM 653 C C . PRO A 1 82 ? 16.921 -16.916 -30.101 1.00 60.59 82 PRO A C 1
ATOM 655 O O . PRO A 1 82 ? 16.052 -16.053 -30.274 1.00 60.59 82 PRO A O 1
ATOM 658 N N . GLU A 1 83 ? 18.228 -16.631 -30.045 1.00 59.03 83 GLU A N 1
ATOM 659 C CA . GLU A 1 83 ? 18.828 -15.290 -29.916 1.00 59.03 83 GLU A CA 1
ATOM 660 C C . GLU A 1 83 ? 18.363 -14.271 -30.976 1.00 59.03 83 GLU A C 1
ATOM 662 O O . GLU A 1 83 ? 18.312 -13.072 -30.708 1.00 59.03 83 GLU A O 1
ATOM 667 N N . ALA A 1 84 ? 17.921 -14.734 -32.149 1.00 54.91 84 ALA A N 1
ATOM 668 C CA . ALA A 1 84 ? 17.480 -13.893 -33.265 1.00 54.91 84 ALA A CA 1
ATOM 669 C C . ALA A 1 84 ? 16.184 -13.088 -33.009 1.00 54.91 84 ALA A C 1
ATOM 671 O O . ALA A 1 84 ? 15.922 -12.117 -33.715 1.00 54.91 84 ALA A O 1
ATOM 672 N N . THR A 1 85 ? 15.382 -13.449 -31.998 1.00 53.91 85 THR A N 1
ATOM 673 C CA . THR A 1 85 ? 14.079 -12.801 -31.698 1.00 53.91 85 THR A CA 1
ATOM 674 C C . THR A 1 85 ? 14.067 -12.049 -30.360 1.00 53.91 85 THR A C 1
ATOM 676 O O . THR A 1 85 ? 13.024 -11.568 -29.907 1.00 53.91 85 THR A O 1
ATOM 679 N N . GLN A 1 86 ? 15.233 -11.933 -29.715 1.00 56.41 86 GLN A N 1
ATOM 680 C CA . GLN A 1 86 ? 15.363 -11.501 -28.322 1.00 56.41 86 GLN A CA 1
ATOM 681 C C . GLN A 1 86 ? 14.978 -10.040 -28.056 1.00 56.41 86 GLN A C 1
ATOM 683 O O . GLN A 1 86 ? 14.601 -9.741 -26.932 1.00 56.41 86 GLN A O 1
ATOM 688 N N . SER A 1 87 ? 15.046 -9.102 -29.004 1.00 56.34 87 SER A N 1
ATOM 689 C CA . SER A 1 87 ? 14.897 -7.672 -28.662 1.00 56.34 87 SER A CA 1
ATOM 690 C C . SER A 1 87 ? 13.444 -7.236 -28.421 1.00 56.34 87 SER A C 1
ATOM 692 O O . SER A 1 87 ? 13.156 -6.589 -27.414 1.00 56.34 87 SER A O 1
ATOM 694 N N . THR A 1 88 ? 12.509 -7.613 -29.296 1.00 56.25 88 THR A N 1
ATOM 695 C CA . THR A 1 88 ? 11.097 -7.194 -29.189 1.00 56.25 88 THR A CA 1
ATOM 696 C C . THR A 1 88 ? 10.295 -8.111 -28.269 1.00 56.25 88 THR A C 1
ATOM 698 O O . THR A 1 88 ? 9.496 -7.641 -27.460 1.00 56.25 88 THR A O 1
ATOM 701 N N . ILE A 1 89 ? 10.531 -9.423 -28.343 1.00 57.62 89 ILE A N 1
ATOM 702 C CA . ILE A 1 89 ? 9.732 -10.414 -27.616 1.00 57.62 89 ILE A CA 1
ATOM 703 C C . ILE A 1 89 ? 10.144 -10.497 -26.133 1.00 57.62 89 ILE A C 1
ATOM 705 O O . ILE A 1 89 ? 9.276 -10.627 -25.270 1.00 57.62 89 ILE A O 1
ATOM 709 N N . SER A 1 90 ? 11.425 -10.290 -25.794 1.00 59.03 90 SER A N 1
ATOM 710 C CA . SER A 1 90 ? 11.857 -10.250 -24.382 1.00 59.03 90 SER A CA 1
ATOM 711 C C . SER A 1 90 ? 11.318 -9.037 -23.616 1.00 59.03 90 SER A C 1
ATOM 713 O O . SER A 1 90 ? 11.091 -9.122 -22.410 1.00 59.03 90 SER A O 1
ATOM 715 N N . SER A 1 91 ? 11.071 -7.916 -24.306 1.00 58.44 91 SER A N 1
ATOM 716 C CA . SER A 1 91 ? 10.406 -6.736 -23.738 1.00 58.44 91 SER A CA 1
ATOM 717 C C . SER A 1 91 ? 8.957 -7.056 -23.354 1.00 58.44 91 SER A C 1
ATOM 719 O O . SER A 1 91 ? 8.522 -6.741 -22.245 1.00 58.44 91 SER A O 1
ATOM 721 N N . LEU A 1 92 ? 8.237 -7.777 -24.223 1.00 60.09 92 LEU A N 1
ATOM 722 C CA . LEU A 1 92 ? 6.860 -8.214 -23.978 1.00 60.09 92 LEU A CA 1
ATOM 723 C C . LEU A 1 92 ? 6.780 -9.249 -22.848 1.00 60.09 92 LEU A C 1
ATOM 725 O O . LEU A 1 92 ? 5.961 -9.094 -21.946 1.00 60.09 92 LEU A O 1
ATOM 729 N N . PHE A 1 93 ? 7.664 -10.252 -22.820 1.00 64.44 93 PHE A N 1
ATOM 730 C CA . PHE A 1 93 ? 7.733 -11.203 -21.699 1.00 64.44 93 PHE A CA 1
ATOM 731 C C . PHE A 1 93 ? 8.192 -10.548 -20.389 1.00 64.44 93 PHE A C 1
ATOM 733 O O . PHE A 1 93 ? 7.716 -10.912 -19.314 1.00 64.44 93 PHE A O 1
ATOM 740 N N . GLY A 1 94 ? 9.055 -9.531 -20.466 1.00 61.44 94 GLY A N 1
ATOM 741 C CA . GLY A 1 94 ? 9.414 -8.682 -19.332 1.00 61.44 94 GLY A CA 1
ATOM 742 C C . GLY A 1 94 ? 8.221 -7.894 -18.784 1.00 61.44 94 GLY A C 1
ATOM 743 O O . GLY A 1 94 ? 8.045 -7.830 -17.569 1.00 61.44 94 GLY A O 1
ATOM 744 N N . ALA A 1 95 ? 7.366 -7.358 -19.660 1.00 61.22 95 ALA A N 1
ATOM 745 C CA . ALA A 1 95 ? 6.122 -6.687 -19.281 1.00 61.22 95 ALA A CA 1
ATOM 746 C C . ALA A 1 95 ? 5.069 -7.668 -18.733 1.00 61.22 95 ALA A C 1
ATOM 748 O O . ALA A 1 95 ? 4.356 -7.337 -17.787 1.00 61.22 95 ALA A O 1
ATOM 749 N N . LEU A 1 96 ? 5.024 -8.908 -19.235 1.00 65.06 96 LEU A N 1
ATOM 750 C CA . LEU A 1 96 ? 4.161 -9.971 -18.702 1.00 65.06 96 LEU A CA 1
ATOM 751 C C . LEU A 1 96 ? 4.504 -10.358 -17.256 1.00 65.06 96 LEU A C 1
ATOM 753 O O . LEU A 1 96 ? 3.654 -10.908 -16.561 1.00 65.06 96 LEU A O 1
ATOM 757 N N . LYS A 1 97 ? 5.676 -9.980 -16.726 1.00 67.25 97 LYS A N 1
ATOM 758 C CA . LYS A 1 97 ? 5.955 -10.107 -15.283 1.00 67.25 97 LYS A CA 1
ATOM 759 C C . LYS A 1 97 ? 4.961 -9.329 -14.420 1.00 67.25 97 LYS A C 1
ATOM 761 O O . LYS A 1 97 ? 4.723 -9.725 -13.281 1.00 67.25 97 LYS A O 1
ATOM 766 N N . VAL A 1 98 ? 4.332 -8.277 -14.954 1.00 67.81 98 VAL A N 1
ATOM 767 C CA . VAL A 1 98 ? 3.257 -7.527 -14.278 1.00 67.81 98 VAL A CA 1
ATOM 768 C C . VAL A 1 98 ? 2.041 -8.420 -13.999 1.00 67.81 98 VAL A C 1
ATOM 770 O O . VAL A 1 98 ? 1.362 -8.216 -12.997 1.00 67.81 98 VAL A O 1
ATOM 773 N N . VAL A 1 99 ? 1.814 -9.482 -14.783 1.00 73.12 99 VAL A N 1
ATOM 774 C CA . VAL A 1 99 ? 0.752 -10.479 -14.537 1.00 73.12 99 VAL A CA 1
ATOM 775 C C . VAL A 1 99 ? 0.954 -11.193 -13.193 1.00 73.12 99 VAL A C 1
ATOM 777 O O . VAL A 1 99 ? -0.023 -11.555 -12.539 1.00 73.12 99 VAL A O 1
ATOM 780 N N . ARG A 1 100 ? 2.195 -11.307 -12.687 1.00 72.44 100 ARG A N 1
ATOM 781 C CA . ARG A 1 100 ? 2.455 -11.838 -11.333 1.00 72.44 100 ARG A CA 1
ATOM 782 C C . ARG A 1 100 ? 1.841 -10.968 -10.231 1.00 72.44 100 ARG A C 1
ATOM 784 O O . ARG A 1 100 ? 1.590 -11.472 -9.140 1.00 72.44 100 ARG A O 1
ATOM 791 N N . LEU A 1 101 ? 1.555 -9.689 -10.491 1.00 68.88 101 LEU A N 1
ATOM 792 C CA . LEU A 1 101 ? 0.882 -8.814 -9.524 1.00 68.88 101 LEU A CA 1
ATOM 793 C C . LEU A 1 101 ? -0.571 -9.233 -9.286 1.00 68.88 101 LEU A C 1
ATOM 795 O O . LEU A 1 101 ? -1.093 -8.967 -8.209 1.00 68.88 101 LEU A O 1
ATOM 799 N N . LEU A 1 102 ? -1.193 -9.979 -10.209 1.00 72.75 102 LEU A N 1
ATOM 800 C CA . LEU A 1 102 ? -2.536 -10.543 -10.020 1.00 72.75 102 LEU A CA 1
ATOM 801 C C . LEU A 1 102 ? -2.622 -11.497 -8.818 1.00 72.75 102 LEU A C 1
ATOM 803 O O . LEU A 1 102 ? -3.708 -11.683 -8.271 1.00 72.75 102 LEU A O 1
ATOM 807 N N . ARG A 1 103 ? -1.489 -12.032 -8.335 1.00 72.50 103 ARG A N 1
ATOM 808 C CA . ARG A 1 103 ? -1.421 -12.819 -7.089 1.00 72.50 103 ARG A CA 1
ATOM 809 C C . ARG A 1 103 ? -1.931 -12.032 -5.879 1.00 72.50 103 ARG A C 1
ATOM 811 O O . ARG A 1 103 ? -2.448 -12.634 -4.940 1.00 72.50 103 ARG A O 1
ATOM 818 N N . ILE A 1 104 ? -1.863 -10.696 -5.909 1.00 71.81 104 ILE A N 1
ATOM 819 C CA . ILE A 1 104 ? -2.434 -9.848 -4.853 1.00 71.81 104 ILE A CA 1
ATOM 820 C C . ILE A 1 104 ? -3.960 -9.997 -4.753 1.00 71.81 104 ILE A C 1
ATOM 822 O O . ILE A 1 104 ? -4.514 -9.877 -3.666 1.00 71.81 104 ILE A O 1
ATOM 826 N N . GLY A 1 105 ? -4.634 -10.370 -5.847 1.00 67.69 105 GLY A N 1
ATOM 827 C CA . GLY A 1 105 ? -6.064 -10.695 -5.857 1.00 67.69 105 GLY A CA 1
ATOM 828 C C . GLY A 1 105 ? -6.424 -11.939 -5.031 1.00 67.69 105 GLY A C 1
ATOM 829 O O . GLY A 1 105 ? -7.592 -12.188 -4.752 1.00 67.69 105 GLY A O 1
ATOM 830 N N . ARG A 1 106 ? -5.443 -12.738 -4.586 1.00 70.94 106 ARG A N 1
ATOM 831 C CA . ARG A 1 106 ? -5.682 -13.792 -3.583 1.00 70.94 106 ARG A CA 1
ATOM 832 C C . ARG A 1 106 ? -5.786 -13.215 -2.175 1.00 70.94 106 ARG A C 1
ATOM 834 O O . ARG A 1 106 ? -6.609 -13.673 -1.386 1.00 70.94 106 ARG A O 1
ATOM 841 N N . VAL A 1 107 ? -5.001 -12.178 -1.880 1.00 69.38 107 VAL A N 1
ATOM 842 C CA . VAL A 1 107 ? -5.046 -11.472 -0.593 1.00 69.38 107 VAL A CA 1
ATOM 843 C C . VAL A 1 107 ? -6.410 -10.820 -0.407 1.00 69.38 107 VAL A C 1
ATOM 845 O O . VAL A 1 107 ? -6.972 -10.928 0.674 1.00 69.38 107 VAL A O 1
ATOM 848 N N . THR A 1 108 ? -7.001 -10.250 -1.463 1.00 65.00 108 THR A N 1
ATOM 849 C CA . THR A 1 108 ? -8.344 -9.646 -1.397 1.00 65.00 108 THR A CA 1
ATOM 850 C C . THR A 1 108 ? -9.441 -10.657 -1.053 1.00 65.00 108 THR A C 1
ATOM 852 O O . THR A 1 108 ? -10.414 -10.289 -0.414 1.00 65.00 108 THR A O 1
ATOM 855 N N . ARG A 1 109 ? -9.286 -11.943 -1.399 1.00 67.25 109 ARG A N 1
ATOM 856 C CA . ARG A 1 109 ? -10.247 -12.997 -1.011 1.00 67.25 109 ARG A CA 1
ATOM 857 C C . ARG A 1 109 ? -10.181 -13.345 0.472 1.00 67.25 109 ARG A C 1
ATOM 859 O O . ARG A 1 109 ? -11.181 -13.723 1.068 1.00 67.25 109 ARG A O 1
ATOM 866 N N . LYS A 1 110 ? -8.988 -13.265 1.061 1.00 65.94 110 LYS A N 1
ATOM 867 C CA . LYS A 1 110 ? -8.787 -13.486 2.498 1.00 65.94 110 LYS A CA 1
ATOM 868 C C . LYS A 1 110 ? -9.005 -12.209 3.304 1.00 65.94 110 LYS A C 1
ATOM 870 O O . LYS A 1 110 ? -9.226 -12.283 4.507 1.00 65.94 110 LYS A O 1
ATOM 875 N N . LEU A 1 111 ? -8.970 -11.060 2.633 1.00 62.88 111 LEU A N 1
ATOM 876 C CA . LEU A 1 111 ? -9.121 -9.746 3.225 1.00 62.88 111 LEU A CA 1
ATOM 877 C C . LEU A 1 111 ? -10.437 -9.608 3.980 1.00 62.88 111 LEU A C 1
ATOM 879 O O . LEU A 1 111 ? -10.399 -9.180 5.123 1.00 62.88 111 LEU A O 1
ATOM 883 N N . ASP A 1 112 ? -11.558 -10.034 3.401 1.00 61.84 112 ASP A N 1
ATOM 884 C CA . ASP A 1 112 ? -12.870 -9.884 4.045 1.00 61.84 112 ASP A CA 1
ATOM 885 C C . ASP A 1 112 ? -12.922 -10.562 5.424 1.00 61.84 112 ASP A C 1
ATOM 887 O O . ASP A 1 112 ? -13.460 -9.996 6.370 1.00 61.84 112 ASP A O 1
ATOM 891 N N . GLN A 1 113 ? -12.253 -11.709 5.582 1.00 64.50 113 GLN A N 1
ATOM 892 C CA . GLN A 1 113 ? -12.144 -12.414 6.862 1.00 64.50 113 GLN A CA 1
ATOM 893 C C . GLN A 1 113 ? -11.164 -11.736 7.843 1.00 64.50 113 GLN A C 1
ATOM 895 O O . GLN A 1 113 ? -11.316 -11.848 9.058 1.00 64.50 113 GLN A O 1
ATOM 900 N N . TYR A 1 114 ? -10.153 -11.018 7.342 1.00 62.91 114 TYR A N 1
ATOM 901 C CA . TYR A 1 114 ? -9.218 -10.248 8.172 1.00 62.91 114 TYR A CA 1
ATOM 902 C C . TYR A 1 114 ? -9.747 -8.853 8.540 1.00 62.91 114 TYR A C 1
ATOM 904 O O . TYR A 1 114 ? -9.374 -8.336 9.592 1.00 62.91 114 TYR A O 1
ATOM 912 N N . LEU A 1 115 ? -10.624 -8.252 7.725 1.00 59.28 115 LEU A N 1
ATOM 913 C CA . LEU A 1 115 ? -11.265 -6.962 8.009 1.00 59.28 115 LEU A CA 1
ATOM 914 C C . LEU A 1 115 ? -12.191 -7.026 9.230 1.00 59.28 115 LEU A C 1
ATOM 916 O O . LEU A 1 115 ? -12.380 -6.003 9.887 1.00 59.28 115 LEU A O 1
ATOM 920 N N . GLU A 1 116 ? -12.703 -8.211 9.581 1.00 64.94 116 GLU A N 1
ATOM 921 C CA . GLU A 1 116 ? -13.476 -8.420 10.814 1.00 64.94 116 GLU A CA 1
ATOM 922 C C . GLU A 1 116 ? -12.649 -8.133 12.081 1.00 64.94 116 GLU A C 1
ATOM 924 O O . GLU A 1 116 ? -13.188 -7.704 13.103 1.00 64.94 116 GLU A O 1
ATOM 929 N N . TYR A 1 117 ? -11.324 -8.298 12.017 1.00 71.06 117 TYR A N 1
ATOM 930 C CA . TYR A 1 117 ? -10.423 -7.999 13.124 1.00 71.06 117 TYR A CA 1
ATOM 931 C C . TYR A 1 117 ? -9.779 -6.621 12.929 1.00 71.06 117 TYR A C 1
ATOM 933 O O . TYR A 1 117 ? -8.850 -6.450 12.140 1.00 71.06 117 TYR A O 1
ATOM 941 N N . MET A 1 118 ? -10.218 -5.635 13.720 1.00 68.31 118 MET A N 1
ATOM 942 C CA . MET A 1 118 ? -9.738 -4.239 13.670 1.00 68.31 118 MET A CA 1
ATOM 943 C C . MET A 1 118 ? -8.199 -4.102 13.629 1.00 68.31 118 MET A C 1
ATOM 945 O O . MET A 1 118 ? -7.669 -3.263 12.903 1.00 68.31 118 MET A O 1
ATOM 949 N N . ALA A 1 119 ? -7.465 -4.947 14.364 1.00 68.19 119 ALA A N 1
ATOM 950 C CA . ALA A 1 119 ? -5.998 -4.939 14.383 1.00 68.19 119 ALA A CA 1
ATOM 951 C C . ALA A 1 119 ? -5.357 -5.530 13.109 1.00 68.19 119 ALA A C 1
ATOM 953 O O . ALA A 1 119 ? -4.319 -5.043 12.660 1.00 68.19 119 ALA A O 1
ATOM 954 N N . ALA A 1 120 ? -5.973 -6.552 12.505 1.00 73.94 120 ALA A N 1
ATOM 955 C CA . ALA A 1 120 ? -5.487 -7.147 11.259 1.00 73.94 120 ALA A CA 1
ATOM 956 C C . ALA A 1 120 ? -5.710 -6.200 10.068 1.00 73.94 120 ALA A C 1
ATOM 958 O O . ALA A 1 120 ? -4.832 -6.073 9.214 1.00 73.94 120 ALA A O 1
ATOM 959 N N . SER A 1 121 ? -6.828 -5.466 10.070 1.00 73.81 121 SER A N 1
ATO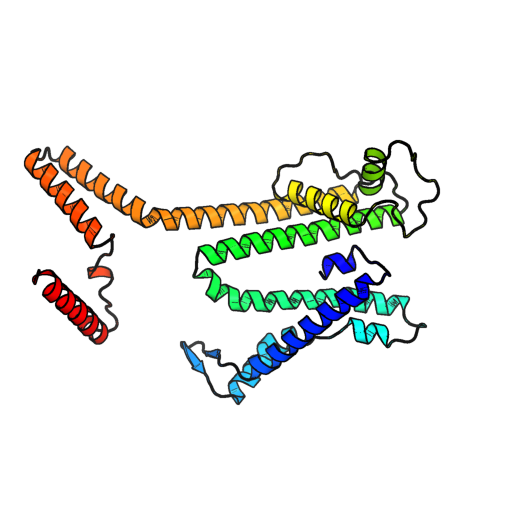M 960 C CA . SER A 1 121 ? -7.103 -4.392 9.108 1.00 73.81 121 SER A CA 1
ATOM 961 C C . SER A 1 121 ? -6.016 -3.303 9.124 1.00 73.81 121 SER A C 1
ATOM 963 O O . SER A 1 121 ? -5.495 -2.921 8.072 1.00 73.81 121 SER A O 1
ATOM 965 N N . LEU A 1 122 ? -5.576 -2.868 10.315 1.00 77.38 122 LEU A N 1
ATOM 966 C CA . LEU A 1 122 ? -4.491 -1.888 10.454 1.00 77.38 122 LEU A CA 1
ATOM 967 C C . LEU A 1 122 ? -3.154 -2.409 9.914 1.00 77.38 122 LEU A C 1
ATOM 969 O O . LEU A 1 122 ? -2.490 -1.715 9.143 1.00 77.38 122 LEU A O 1
ATOM 973 N N . LEU A 1 123 ? -2.765 -3.627 10.307 1.00 79.75 123 LEU A N 1
ATOM 974 C CA . LEU A 1 123 ? -1.514 -4.245 9.863 1.00 79.75 123 LEU A CA 1
ATOM 975 C C . LEU A 1 123 ? -1.464 -4.358 8.337 1.00 79.75 123 LEU A C 1
ATOM 977 O O . LEU A 1 123 ? -0.464 -4.002 7.709 1.00 79.75 123 LEU A O 1
ATOM 981 N N . LEU A 1 124 ? -2.558 -4.821 7.736 1.00 80.31 124 LEU A N 1
ATOM 982 C CA . LEU A 1 124 ? -2.657 -4.942 6.293 1.00 80.31 124 LEU A CA 1
ATOM 983 C C . LEU A 1 124 ? -2.528 -3.583 5.607 1.00 80.31 124 LEU A C 1
ATOM 985 O O . LEU A 1 124 ? -1.775 -3.457 4.643 1.00 80.31 124 LEU A O 1
ATOM 989 N N . MET A 1 125 ? -3.225 -2.564 6.096 1.00 80.06 125 MET A N 1
ATOM 990 C CA . MET A 1 125 ? -3.169 -1.236 5.499 1.00 80.06 125 MET A CA 1
ATOM 991 C C . MET A 1 125 ? -1.757 -0.633 5.568 1.00 80.06 125 MET A C 1
ATOM 993 O O . MET A 1 125 ? -1.285 -0.071 4.578 1.00 80.06 125 MET A O 1
ATOM 997 N N . ILE A 1 126 ? -1.045 -0.819 6.687 1.00 84.38 126 ILE A N 1
ATOM 998 C CA . ILE A 1 126 ? 0.370 -0.430 6.820 1.00 84.38 126 ILE A CA 1
ATOM 999 C C . ILE A 1 126 ? 1.226 -1.186 5.796 1.00 84.38 126 ILE A C 1
ATOM 1001 O O . ILE A 1 126 ? 2.039 -0.576 5.100 1.00 84.38 126 ILE A O 1
ATOM 1005 N N . SER A 1 127 ? 1.020 -2.498 5.645 1.00 83.56 127 SER A N 1
ATOM 1006 C CA . SER A 1 127 ? 1.753 -3.294 4.651 1.00 83.56 127 SER A CA 1
ATOM 1007 C C . SER A 1 127 ? 1.476 -2.834 3.211 1.00 83.56 127 SER A C 1
ATOM 1009 O O . SER A 1 127 ? 2.401 -2.750 2.403 1.00 83.56 127 SER A O 1
ATOM 1011 N N . GLY A 1 128 ? 0.232 -2.447 2.906 1.00 85.44 128 GLY A N 1
ATOM 1012 C CA . GLY A 1 128 ? -0.163 -1.885 1.615 1.00 85.44 128 GLY A CA 1
ATOM 1013 C C . GLY A 1 128 ? 0.501 -0.536 1.339 1.00 85.44 128 GLY A C 1
ATOM 1014 O O . GLY A 1 128 ? 0.959 -0.297 0.224 1.00 85.44 128 GLY A O 1
ATOM 1015 N N . PHE A 1 129 ? 0.638 0.316 2.358 1.00 87.75 129 PHE A N 1
ATOM 1016 C CA . PHE A 1 129 ? 1.339 1.596 2.245 1.00 87.75 129 PHE A CA 1
ATOM 1017 C C . PHE A 1 129 ? 2.841 1.425 1.989 1.00 87.75 129 PHE A C 1
ATOM 1019 O O . PHE A 1 129 ? 3.405 2.103 1.131 1.00 87.75 129 PHE A O 1
ATOM 1026 N N . VAL A 1 130 ? 3.488 0.474 2.671 1.00 87.56 130 VAL A N 1
ATOM 1027 C CA . VAL A 1 130 ? 4.899 0.128 2.420 1.00 87.56 130 VAL A CA 1
ATOM 1028 C C . VAL A 1 130 ? 5.080 -0.433 1.006 1.00 87.56 130 VAL A C 1
ATOM 1030 O O . VAL A 1 130 ? 6.033 -0.073 0.312 1.00 87.56 130 VAL A O 1
ATOM 1033 N N . LEU A 1 131 ? 4.154 -1.280 0.546 1.00 87.31 131 LEU A N 1
ATOM 1034 C CA . LEU A 1 131 ? 4.176 -1.814 -0.816 1.00 87.31 131 LEU A CA 1
ATOM 1035 C C . LEU A 1 131 ? 4.009 -0.703 -1.861 1.00 87.31 131 LEU A C 1
ATOM 1037 O O . LEU A 1 131 ? 4.739 -0.685 -2.853 1.00 87.31 131 LEU A O 1
ATOM 1041 N N . LEU A 1 132 ? 3.093 0.237 -1.622 1.00 89.44 132 LEU A N 1
ATOM 1042 C CA . LEU A 1 132 ? 2.900 1.412 -2.466 1.00 89.44 132 LEU A CA 1
ATOM 1043 C C . LEU A 1 132 ? 4.185 2.245 -2.538 1.00 89.44 132 LEU A C 1
ATOM 1045 O O . LEU A 1 132 ? 4.653 2.534 -3.637 1.00 89.44 132 LEU A O 1
ATOM 1049 N N . ALA A 1 133 ? 4.805 2.552 -1.395 1.00 91.25 133 ALA A N 1
ATOM 1050 C CA . ALA A 1 133 ? 6.074 3.278 -1.345 1.00 91.25 133 ALA A CA 1
ATOM 1051 C C . ALA A 1 133 ? 7.171 2.572 -2.160 1.00 91.25 133 ALA A C 1
ATOM 1053 O O . ALA A 1 133 ? 7.867 3.209 -2.947 1.00 91.25 133 ALA A O 1
ATOM 1054 N N . HIS A 1 134 ? 7.276 1.243 -2.050 1.00 89.94 134 HIS A N 1
ATOM 1055 C CA . HIS A 1 134 ? 8.211 0.448 -2.849 1.00 89.94 134 HIS A CA 1
ATOM 1056 C C . HIS A 1 134 ? 7.955 0.570 -4.360 1.00 89.94 134 HIS A C 1
ATOM 1058 O O . HIS A 1 134 ? 8.901 0.712 -5.136 1.00 89.94 134 HIS A O 1
ATOM 1064 N N . TRP A 1 135 ? 6.692 0.525 -4.794 1.00 89.31 135 TRP A N 1
ATOM 1065 C CA . TRP A 1 135 ? 6.341 0.661 -6.212 1.00 89.31 135 TRP A CA 1
ATOM 1066 C C . TRP A 1 135 ? 6.685 2.047 -6.744 1.00 89.31 135 TRP A C 1
ATOM 1068 O O . TRP A 1 135 ? 7.347 2.155 -7.777 1.00 89.31 135 TRP A O 1
ATOM 1078 N N . LEU A 1 136 ? 6.290 3.095 -6.019 1.00 91.88 136 LEU A N 1
ATOM 1079 C CA . LEU A 1 136 ? 6.602 4.471 -6.395 1.00 91.88 136 LEU A CA 1
ATOM 1080 C C . LEU A 1 136 ? 8.121 4.692 -6.436 1.00 91.88 136 LEU A C 1
ATOM 1082 O O . LEU A 1 136 ? 8.613 5.327 -7.365 1.00 91.88 136 LEU A O 1
ATOM 1086 N N . ALA A 1 137 ? 8.884 4.108 -5.505 1.00 91.69 137 ALA A N 1
ATOM 1087 C CA . ALA A 1 137 ? 10.348 4.182 -5.503 1.00 91.69 137 ALA A CA 1
ATOM 1088 C C . ALA A 1 137 ? 10.966 3.540 -6.756 1.00 91.69 137 ALA A C 1
ATOM 1090 O O . ALA A 1 137 ? 11.894 4.091 -7.348 1.00 91.69 137 ALA A O 1
ATOM 1091 N N . CYS A 1 138 ? 10.432 2.397 -7.199 1.00 89.12 138 CYS A N 1
ATOM 1092 C CA . CYS A 1 138 ? 10.880 1.741 -8.430 1.00 89.12 138 CYS A CA 1
ATOM 1093 C C . CYS A 1 138 ? 10.542 2.577 -9.678 1.00 89.12 138 CYS A C 1
ATOM 1095 O O . CYS A 1 138 ? 11.357 2.663 -10.601 1.00 89.12 138 CYS A O 1
ATOM 1097 N N . VAL A 1 139 ? 9.370 3.224 -9.700 1.00 89.56 139 VAL A N 1
ATOM 1098 C CA . VAL A 1 139 ? 8.985 4.161 -10.770 1.00 89.56 139 VAL A CA 1
ATOM 1099 C C . VAL A 1 139 ? 9.913 5.378 -10.778 1.00 89.56 139 VAL A C 1
ATOM 1101 O O . VAL A 1 139 ? 10.429 5.729 -11.834 1.00 89.56 139 VAL A O 1
ATOM 1104 N N . TRP A 1 140 ? 10.207 5.966 -9.614 1.00 93.00 140 TRP A N 1
ATOM 1105 C CA . TRP A 1 140 ? 11.126 7.104 -9.480 1.00 93.00 140 TRP A CA 1
ATOM 1106 C C . TRP A 1 140 ? 12.526 6.801 -10.026 1.00 93.00 140 TRP A C 1
ATOM 1108 O O . TRP A 1 140 ? 13.097 7.585 -10.789 1.00 93.00 140 TRP A O 1
ATOM 1118 N N . TYR A 1 141 ? 13.055 5.620 -9.699 1.00 89.75 141 TYR A N 1
ATOM 1119 C CA . TYR A 1 141 ? 14.327 5.159 -10.247 1.00 89.75 141 TYR A CA 1
ATOM 1120 C C . TYR A 1 141 ? 14.282 4.963 -11.763 1.00 89.75 141 TYR A C 1
ATOM 1122 O O . TYR A 1 141 ? 15.193 5.390 -12.474 1.00 89.75 141 TYR A O 1
ATOM 1130 N N . SER A 1 142 ? 13.196 4.379 -12.271 1.00 86.44 142 SER A N 1
ATOM 1131 C CA . SER A 1 142 ? 13.006 4.167 -13.709 1.00 86.44 142 SER A CA 1
ATOM 1132 C C . SER A 1 142 ? 12.952 5.486 -14.488 1.00 86.44 142 SER A C 1
ATOM 1134 O O . SER A 1 142 ? 13.516 5.565 -15.578 1.00 86.44 142 SER A O 1
ATOM 1136 N N . VAL A 1 143 ? 12.334 6.529 -13.918 1.00 89.94 143 VAL A N 1
ATOM 1137 C CA . VAL A 1 143 ? 12.292 7.885 -14.497 1.00 89.94 143 VAL A CA 1
ATOM 1138 C C . VAL A 1 143 ? 13.690 8.495 -14.559 1.00 89.94 143 VAL A C 1
ATOM 1140 O O . VAL A 1 143 ? 14.100 8.947 -15.624 1.00 89.94 143 VAL A O 1
ATOM 1143 N N . GLY A 1 144 ? 14.467 8.416 -13.473 1.00 87.69 144 GLY A N 1
ATOM 1144 C CA . GLY A 1 144 ? 15.849 8.911 -13.471 1.00 87.69 144 GLY A CA 1
ATOM 1145 C C . GLY A 1 144 ? 16.718 8.220 -14.528 1.00 87.69 144 GLY A C 1
ATOM 1146 O O . GLY A 1 144 ? 17.457 8.874 -15.261 1.00 87.69 144 GLY A O 1
ATOM 1147 N N . GLN A 1 145 ? 16.576 6.899 -14.673 1.00 83.62 145 GLN A N 1
ATOM 1148 C CA . GLN A 1 145 ? 17.274 6.126 -15.706 1.00 83.62 145 GLN A CA 1
ATOM 1149 C C . GLN A 1 145 ? 16.820 6.485 -17.131 1.00 83.62 145 GLN A C 1
ATOM 1151 O O . GLN A 1 145 ? 17.624 6.417 -18.062 1.00 83.62 145 GLN A O 1
ATOM 1156 N N . ALA A 1 146 ? 15.548 6.842 -17.328 1.00 85.25 146 ALA A N 1
ATOM 1157 C CA . ALA A 1 146 ? 15.042 7.309 -18.616 1.00 85.25 146 ALA A CA 1
ATOM 1158 C C . ALA A 1 146 ? 15.614 8.688 -18.979 1.00 85.25 146 ALA A C 1
ATOM 1160 O O . ALA A 1 146 ? 16.064 8.871 -20.109 1.00 85.25 146 ALA A O 1
ATOM 1161 N N . ASP A 1 147 ? 15.685 9.614 -18.020 1.00 86.69 147 ASP A N 1
ATOM 1162 C CA . ASP A 1 147 ? 16.283 10.941 -18.217 1.00 86.69 147 ASP A CA 1
ATOM 1163 C C . ASP A 1 147 ? 17.766 10.827 -18.613 1.00 86.69 147 ASP A C 1
ATOM 1165 O O . ASP A 1 147 ? 18.206 11.446 -19.584 1.00 86.69 147 ASP A O 1
ATOM 1169 N N . LEU A 1 148 ? 18.509 9.925 -17.965 1.00 81.81 148 LEU A N 1
ATOM 1170 C CA . LEU A 1 148 ? 19.894 9.596 -18.321 1.00 81.81 148 LEU A CA 1
ATOM 1171 C C . LEU A 1 148 ? 20.044 9.060 -19.752 1.00 81.81 148 LEU A C 1
ATOM 1173 O O . LEU A 1 148 ? 20.944 9.481 -20.477 1.00 81.81 148 LEU A O 1
ATOM 1177 N N . LYS A 1 149 ? 19.153 8.160 -20.188 1.00 81.44 149 LYS A N 1
ATOM 1178 C CA . LYS A 1 149 ? 19.157 7.628 -21.565 1.00 81.44 149 LYS A CA 1
ATOM 1179 C C . LYS A 1 149 ? 18.852 8.698 -22.612 1.00 81.44 149 LYS A C 1
ATOM 1181 O O . LYS A 1 149 ? 19.360 8.609 -23.724 1.00 81.44 149 LYS A O 1
ATOM 1186 N N . ASN A 1 150 ? 18.055 9.700 -22.250 1.00 81.81 150 ASN A N 1
ATOM 1187 C CA . ASN A 1 150 ? 17.716 10.833 -23.108 1.00 81.81 150 ASN A CA 1
ATOM 1188 C C . ASN A 1 150 ? 18.798 11.932 -23.111 1.00 81.81 150 ASN A C 1
ATOM 1190 O O . ASN A 1 150 ? 18.605 12.971 -23.738 1.00 81.81 150 ASN A O 1
ATOM 1194 N N . GLY A 1 151 ? 19.927 11.731 -22.417 1.00 80.38 151 GLY A N 1
ATOM 1195 C CA . GLY A 1 151 ? 21.019 12.706 -22.337 1.00 80.38 151 GLY A CA 1
ATOM 1196 C C . GLY A 1 151 ? 20.739 13.885 -21.398 1.00 80.38 151 GLY A C 1
ATOM 1197 O O . GLY A 1 151 ? 21.363 14.938 -21.530 1.00 80.38 151 GLY A O 1
ATOM 1198 N N . ILE A 1 152 ? 19.799 13.739 -20.459 1.00 80.31 152 ILE A N 1
ATOM 1199 C CA . ILE A 1 152 ? 19.455 14.770 -19.475 1.00 80.31 152 ILE A CA 1
ATOM 1200 C C . ILE A 1 152 ? 20.320 14.575 -18.221 1.00 80.31 152 ILE A C 1
ATOM 1202 O O . ILE A 1 152 ? 20.072 13.694 -17.401 1.00 80.31 152 ILE A O 1
ATOM 1206 N N . TYR A 1 153 ? 21.329 15.433 -18.046 1.00 80.12 153 TYR A N 1
ATOM 1207 C CA . TYR A 1 153 ? 22.314 15.324 -16.955 1.00 80.12 153 TYR A CA 1
ATOM 1208 C C . TYR A 1 153 ? 22.049 16.238 -15.746 1.00 80.12 153 TYR A C 1
ATOM 1210 O O . TYR A 1 153 ? 22.913 16.384 -14.887 1.00 80.12 153 TYR A O 1
ATOM 1218 N N . TYR A 1 154 ? 20.865 16.850 -15.655 1.00 82.19 154 TYR A N 1
ATOM 1219 C CA . TYR A 1 154 ? 20.467 17.706 -14.525 1.00 82.19 154 TYR A CA 1
ATOM 1220 C C . TYR A 1 154 ? 19.335 17.118 -13.661 1.00 82.19 154 TYR A C 1
ATOM 1222 O O . TYR A 1 154 ? 18.804 17.823 -12.799 1.00 82.19 154 TYR A O 1
ATOM 1230 N N . GLY A 1 155 ? 18.967 15.849 -13.886 1.00 86.31 155 GLY A N 1
ATOM 1231 C CA . GLY A 1 155 ? 17.981 15.105 -13.090 1.00 86.31 155 GLY A CA 1
ATOM 1232 C C . GLY A 1 155 ? 18.460 14.750 -11.678 1.00 86.31 155 GLY A C 1
ATOM 1233 O O . GLY A 1 155 ? 19.584 15.073 -11.273 1.00 86.31 155 GLY A O 1
ATOM 1234 N N . TRP A 1 156 ? 17.620 14.042 -10.925 1.00 88.69 156 TRP A N 1
ATOM 1235 C CA . TRP A 1 156 ? 17.888 13.719 -9.519 1.00 88.69 156 TRP A CA 1
ATOM 1236 C C . TRP A 1 156 ? 19.101 12.791 -9.325 1.00 88.69 156 TRP A C 1
ATOM 1238 O O . TRP A 1 156 ? 19.838 12.946 -8.353 1.00 88.69 156 TRP A O 1
ATOM 1248 N N . ILE A 1 157 ? 19.347 11.855 -10.255 1.00 87.25 157 ILE A N 1
ATOM 1249 C CA . ILE A 1 157 ? 20.463 10.895 -10.167 1.00 87.25 157 ILE A CA 1
ATOM 1250 C C . ILE A 1 157 ? 21.834 11.586 -10.317 1.00 87.25 157 ILE A C 1
ATOM 1252 O O . ILE A 1 157 ? 22.679 11.405 -9.437 1.00 87.25 157 ILE A O 1
ATOM 1256 N N . PRO A 1 158 ? 22.095 12.380 -11.379 1.00 84.50 158 PRO A N 1
ATOM 1257 C CA . PRO A 1 158 ? 23.339 13.145 -11.483 1.00 84.50 158 PRO A CA 1
ATOM 1258 C C . PRO A 1 158 ? 23.559 14.112 -10.316 1.00 84.50 158 PRO A C 1
ATOM 1260 O O . PRO A 1 158 ? 24.686 14.262 -9.852 1.00 84.50 158 PRO A O 1
ATOM 1263 N N . ARG A 1 159 ? 22.487 14.738 -9.810 1.00 84.44 159 ARG A N 1
ATOM 1264 C CA . ARG A 1 159 ? 22.565 15.638 -8.653 1.00 84.44 159 ARG A CA 1
ATOM 1265 C C . ARG A 1 159 ? 22.984 14.897 -7.383 1.00 84.44 159 ARG A C 1
ATOM 1267 O O . ARG A 1 159 ? 23.914 15.336 -6.722 1.00 84.44 159 ARG A O 1
ATOM 1274 N N . LEU A 1 160 ? 22.385 13.736 -7.113 1.00 85.25 160 LEU A N 1
ATOM 1275 C CA . LEU A 1 160 ? 22.787 12.874 -5.999 1.00 85.25 160 LEU A CA 1
ATOM 1276 C C . LEU A 1 160 ? 24.275 12.503 -6.073 1.00 85.25 160 LEU A C 1
ATOM 1278 O O . LEU A 1 160 ? 24.960 12.494 -5.055 1.00 85.25 160 LEU A O 1
ATOM 1282 N N . LEU A 1 161 ? 24.778 12.190 -7.271 1.00 80.19 161 LEU A N 1
ATOM 1283 C CA . LEU A 1 161 ? 26.192 11.868 -7.460 1.00 80.19 161 LEU A CA 1
ATOM 1284 C C . LEU A 1 161 ? 27.093 13.063 -7.119 1.00 80.19 161 LEU A C 1
ATOM 1286 O O . LEU A 1 161 ? 28.089 12.888 -6.423 1.00 80.19 161 LEU A O 1
ATOM 1290 N N . ASN A 1 162 ? 26.722 14.258 -7.581 1.00 78.69 162 ASN A N 1
ATOM 1291 C CA . ASN A 1 162 ? 27.456 15.494 -7.317 1.00 78.69 162 ASN A CA 1
ATOM 1292 C C . ASN A 1 162 ? 27.468 15.867 -5.823 1.00 78.69 162 ASN A C 1
ATOM 1294 O O . ASN A 1 162 ? 28.462 16.393 -5.329 1.00 78.69 162 ASN A O 1
ATOM 1298 N N . ASP A 1 163 ? 26.384 15.569 -5.104 1.00 78.69 163 ASP A N 1
ATOM 1299 C CA . ASP A 1 163 ? 26.283 15.833 -3.666 1.00 78.69 163 ASP A CA 1
ATOM 1300 C C . ASP A 1 163 ? 27.140 14.862 -2.830 1.00 78.69 163 ASP A C 1
ATOM 1302 O O . ASP A 1 163 ? 27.637 15.236 -1.769 1.00 78.69 163 ASP A O 1
ATOM 1306 N N . ILE A 1 164 ? 27.335 13.622 -3.300 1.00 76.44 164 ILE A N 1
ATOM 1307 C CA . ILE A 1 164 ? 28.118 12.586 -2.601 1.00 76.44 164 ILE A CA 1
ATOM 1308 C C . ILE A 1 164 ? 29.616 12.680 -2.922 1.00 76.44 164 ILE A C 1
ATOM 1310 O O . ILE A 1 164 ? 30.444 12.492 -2.032 1.00 76.44 164 ILE A O 1
ATOM 1314 N N . ASP A 1 165 ? 29.976 12.936 -4.180 1.00 68.06 165 ASP A N 1
ATOM 1315 C CA . ASP A 1 165 ? 31.363 12.965 -4.650 1.00 68.06 165 ASP A CA 1
ATOM 1316 C C . ASP A 1 165 ? 31.625 14.259 -5.433 1.00 68.06 165 ASP A C 1
ATOM 1318 O O . ASP A 1 165 ? 31.578 14.295 -6.663 1.00 68.06 165 ASP A O 1
ATOM 1322 N N . GLN A 1 166 ? 31.930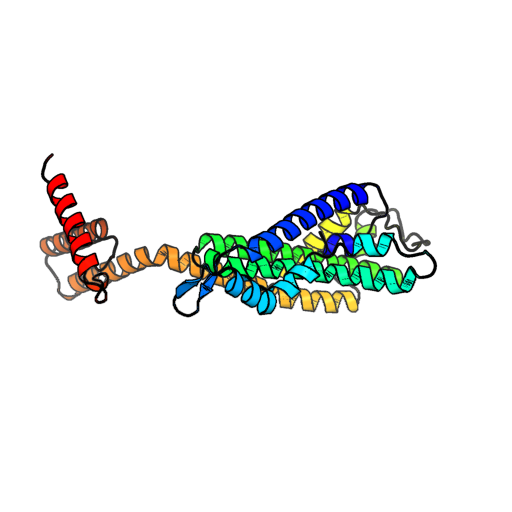 15.336 -4.698 1.00 60.16 166 GLN A N 1
ATOM 1323 C CA . GLN A 1 166 ? 32.231 16.667 -5.250 1.00 60.16 166 GLN A CA 1
ATOM 1324 C C . GLN A 1 166 ? 33.452 16.681 -6.193 1.00 60.16 166 GLN A C 1
ATOM 1326 O O . GLN A 1 166 ? 33.676 17.664 -6.897 1.00 60.16 166 GLN A O 1
ATOM 1331 N N . THR A 1 167 ? 34.260 15.612 -6.210 1.00 53.94 167 THR A N 1
ATOM 1332 C CA . THR A 1 167 ? 35.504 15.539 -6.996 1.00 53.94 167 THR A CA 1
ATOM 1333 C C . THR A 1 167 ? 35.305 15.024 -8.421 1.00 53.94 167 THR A C 1
ATOM 1335 O O . THR A 1 167 ? 36.162 15.241 -9.279 1.00 53.94 167 THR A O 1
ATOM 1338 N N . LYS A 1 168 ? 34.159 14.398 -8.720 1.00 55.16 168 LYS A N 1
ATOM 1339 C CA . LYS A 1 168 ? 33.811 13.926 -10.068 1.00 55.16 168 LYS A CA 1
ATOM 1340 C C . LYS A 1 168 ? 32.859 14.904 -10.738 1.00 55.16 168 LYS A C 1
ATOM 1342 O O . LYS A 1 168 ? 31.678 14.619 -10.929 1.00 55.16 168 LYS A O 1
ATOM 1347 N N . ALA A 1 169 ? 33.399 16.055 -11.136 1.00 49.88 169 ALA A N 1
ATOM 1348 C CA . ALA A 1 169 ? 32.746 16.909 -12.117 1.00 49.88 169 ALA A CA 1
ATOM 1349 C C . ALA A 1 169 ? 32.406 16.052 -13.348 1.00 49.88 169 ALA A C 1
ATOM 1351 O O . ALA A 1 169 ? 33.313 15.521 -13.982 1.00 49.88 169 ALA A O 1
ATOM 1352 N N . LEU A 1 170 ? 31.102 15.866 -13.592 1.00 56.50 170 LEU A N 1
ATOM 1353 C CA . LEU A 1 170 ? 30.471 15.278 -14.780 1.00 56.50 170 LEU A CA 1
ATOM 1354 C C . LEU A 1 170 ? 31.402 14.348 -15.584 1.00 56.50 170 LEU A C 1
ATOM 1356 O O . LEU A 1 170 ? 32.141 14.844 -16.439 1.00 56.50 170 LEU A O 1
ATOM 1360 N N . PRO A 1 171 ? 31.373 13.013 -15.393 1.00 50.91 171 PRO A N 1
ATOM 1361 C CA . PRO A 1 171 ? 32.131 12.153 -16.283 1.00 50.91 171 PRO A CA 1
ATOM 1362 C C . PRO A 1 171 ? 31.579 12.369 -17.693 1.00 50.91 171 PRO A C 1
ATOM 1364 O O . PRO A 1 171 ? 30.435 12.028 -17.976 1.00 50.91 171 PRO A O 1
ATOM 1367 N N . ALA A 1 172 ? 32.393 12.934 -18.584 1.00 50.47 172 ALA A N 1
ATOM 1368 C CA . ALA A 1 172 ? 32.054 13.180 -19.986 1.00 50.47 172 ALA A CA 1
ATOM 1369 C C . ALA A 1 172 ? 31.643 11.898 -20.750 1.00 50.47 172 ALA A C 1
ATOM 1371 O O . ALA A 1 172 ? 31.178 11.976 -21.879 1.00 50.47 172 ALA A O 1
ATOM 1372 N N . ASN A 1 173 ? 31.758 10.730 -20.109 1.00 51.41 173 ASN A N 1
ATOM 1373 C CA . ASN A 1 173 ? 31.371 9.420 -20.606 1.00 51.41 173 ASN A CA 1
ATOM 1374 C C . ASN A 1 173 ? 30.382 8.731 -19.647 1.00 51.41 173 ASN A C 1
ATOM 1376 O O . ASN A 1 173 ? 30.707 7.707 -19.041 1.00 51.41 173 ASN A O 1
ATOM 1380 N N . TRP A 1 174 ? 29.153 9.245 -19.526 1.00 57.72 174 TRP A N 1
ATOM 1381 C CA . TRP A 1 174 ? 28.021 8.430 -19.063 1.00 57.72 174 TRP A CA 1
ATOM 1382 C C . TRP A 1 174 ? 27.702 7.401 -20.153 1.00 57.72 174 TRP A C 1
ATOM 1384 O O . TRP A 1 174 ? 26.779 7.559 -20.947 1.00 57.72 174 TRP A O 1
ATOM 1394 N N . THR A 1 175 ? 28.518 6.353 -20.250 1.00 50.75 175 THR A N 1
ATOM 1395 C CA . THR A 1 175 ? 28.187 5.224 -21.117 1.00 50.75 175 THR A CA 1
ATOM 1396 C C . THR A 1 175 ? 26.999 4.489 -20.509 1.00 50.75 175 THR A C 1
ATOM 1398 O O . THR A 1 175 ? 26.936 4.195 -19.313 1.00 50.75 175 THR A O 1
ATOM 1401 N N . SER A 1 176 ? 25.998 4.274 -21.354 1.00 49.47 176 SER A N 1
ATOM 1402 C CA . SER A 1 176 ? 24.688 3.730 -21.030 1.00 49.47 176 SER A CA 1
ATOM 1403 C C . SER A 1 176 ? 24.795 2.373 -20.331 1.00 49.47 176 SER A C 1
ATOM 1405 O O . SER A 1 176 ? 24.911 1.342 -20.990 1.00 49.47 176 SER A O 1
ATOM 1407 N N . GLY A 1 177 ? 24.713 2.355 -19.001 1.00 50.50 177 GLY A N 1
ATOM 1408 C CA . GLY A 1 177 ? 24.457 1.114 -18.270 1.00 50.50 177 GLY A CA 1
ATOM 1409 C C . GLY A 1 177 ? 25.024 1.022 -16.861 1.00 50.50 177 GLY A C 1
ATOM 1410 O O . GLY A 1 177 ? 24.477 0.255 -16.068 1.00 50.50 177 GLY A O 1
ATOM 1411 N N . HIS A 1 178 ? 26.083 1.758 -16.516 1.00 51.84 178 HIS A N 1
ATOM 1412 C CA . HIS A 1 178 ? 26.758 1.591 -15.222 1.00 51.84 178 HIS A CA 1
ATOM 1413 C C . HIS A 1 178 ? 26.839 2.922 -14.482 1.00 51.84 178 HIS A C 1
ATOM 1415 O O . HIS A 1 178 ? 27.763 3.711 -14.653 1.00 51.84 178 HIS A O 1
ATOM 1421 N N . LEU A 1 179 ? 25.827 3.166 -13.651 1.00 60.09 179 LEU A N 1
ATOM 1422 C CA . LEU A 1 179 ? 25.865 4.238 -12.669 1.00 60.09 179 LEU A CA 1
ATOM 1423 C C . LEU A 1 179 ? 27.033 3.976 -11.695 1.00 60.09 179 LEU A C 1
ATOM 1425 O O . LEU A 1 179 ? 27.106 2.870 -11.158 1.00 60.09 179 LEU A O 1
ATOM 1429 N N . PRO A 1 180 ? 27.897 4.956 -11.382 1.00 64.31 180 PRO A N 1
ATOM 1430 C CA . PRO A 1 180 ? 28.979 4.794 -10.404 1.00 64.31 180 PRO A CA 1
ATOM 1431 C C . PRO A 1 180 ? 28.474 4.807 -8.944 1.00 64.31 180 PRO A C 1
ATOM 1433 O O . PRO A 1 180 ? 29.210 5.176 -8.033 1.00 64.31 180 PRO A O 1
ATOM 1436 N N . LEU A 1 181 ? 27.210 4.436 -8.711 1.00 71.12 181 LEU A N 1
ATOM 1437 C CA . LEU A 1 181 ? 26.546 4.443 -7.410 1.00 71.12 181 LEU A CA 1
ATOM 1438 C C . LEU A 1 181 ? 26.116 3.021 -7.022 1.00 71.12 181 LEU A C 1
ATOM 1440 O O . LEU A 1 181 ? 25.563 2.300 -7.859 1.00 71.12 181 LEU A O 1
ATOM 1444 N N . PRO A 1 182 ? 26.286 2.620 -5.749 1.00 79.25 182 PRO A N 1
ATOM 1445 C CA . PRO A 1 182 ? 25.758 1.355 -5.258 1.00 79.25 182 PRO A CA 1
ATOM 1446 C C . PRO A 1 182 ? 24.238 1.252 -5.473 1.00 79.25 182 PRO A C 1
ATOM 1448 O O . PRO A 1 182 ? 23.488 2.204 -5.230 1.00 79.25 182 PRO A O 1
ATOM 1451 N N . ARG A 1 183 ? 23.753 0.066 -5.867 1.00 77.19 183 ARG A N 1
ATOM 1452 C CA . ARG A 1 183 ? 22.309 -0.214 -6.039 1.00 77.19 183 ARG A CA 1
ATOM 1453 C C . ARG A 1 183 ? 21.515 0.039 -4.758 1.00 77.19 183 ARG A C 1
ATOM 1455 O O . ARG A 1 183 ? 20.421 0.587 -4.797 1.00 77.19 183 ARG A O 1
ATOM 1462 N N . THR A 1 184 ? 22.092 -0.332 -3.620 1.00 82.62 184 THR A N 1
ATOM 1463 C CA . THR A 1 184 ? 21.501 -0.110 -2.298 1.00 82.62 184 THR A CA 1
ATOM 1464 C C . THR A 1 184 ? 21.288 1.374 -2.027 1.00 82.62 184 THR A C 1
ATOM 1466 O O . THR A 1 184 ? 20.205 1.748 -1.595 1.00 82.62 184 THR A O 1
ATOM 1469 N N . MET A 1 185 ? 22.266 2.222 -2.358 1.00 84.75 185 MET A N 1
ATOM 1470 C CA . MET A 1 185 ? 22.151 3.672 -2.197 1.00 84.75 185 MET A CA 1
ATOM 1471 C C . MET A 1 185 ? 21.030 4.236 -3.069 1.00 84.75 185 MET A C 1
ATOM 1473 O O . MET A 1 185 ? 20.118 4.868 -2.552 1.00 84.75 185 MET A O 1
ATOM 1477 N N . THR A 1 186 ? 21.022 3.939 -4.370 1.00 85.81 186 THR A N 1
ATOM 1478 C CA . THR A 1 186 ? 19.973 4.450 -5.277 1.00 85.81 186 THR A CA 1
ATOM 1479 C C . THR A 1 186 ? 18.568 3.964 -4.910 1.00 85.81 186 THR A C 1
ATOM 1481 O O . THR A 1 186 ? 17.615 4.743 -4.994 1.00 85.81 186 THR A O 1
ATOM 1484 N N . TYR A 1 187 ? 18.429 2.716 -4.448 1.00 89.06 187 TYR A N 1
ATOM 1485 C CA . TYR A 1 187 ? 17.162 2.184 -3.945 1.00 89.06 187 TYR A CA 1
ATOM 1486 C C . TYR A 1 187 ? 16.712 2.883 -2.658 1.00 89.06 187 TYR A C 1
ATOM 1488 O O . TYR A 1 187 ? 15.581 3.365 -2.595 1.00 89.06 187 TYR A O 1
ATOM 1496 N N . VAL A 1 188 ? 17.589 2.981 -1.653 1.00 91.06 188 VAL A N 1
ATOM 1497 C CA . VAL A 1 188 ? 17.271 3.623 -0.367 1.00 91.06 188 VAL A CA 1
ATOM 1498 C C . VAL A 1 188 ? 16.946 5.100 -0.567 1.00 91.06 188 VAL A C 1
ATOM 1500 O O . VAL A 1 188 ? 15.964 5.573 -0.005 1.00 91.06 188 VAL A O 1
ATOM 1503 N N . THR A 1 189 ? 17.684 5.815 -1.419 1.00 91.50 189 THR A N 1
ATOM 1504 C CA . THR A 1 189 ? 17.396 7.217 -1.750 1.00 91.50 189 THR A CA 1
ATOM 1505 C C . THR A 1 189 ? 16.055 7.374 -2.473 1.00 91.50 189 THR A C 1
ATOM 1507 O O . THR A 1 189 ? 15.292 8.281 -2.143 1.00 91.50 189 THR A O 1
ATOM 1510 N N . SER A 1 190 ? 15.718 6.475 -3.407 1.00 92.69 190 SER A N 1
ATOM 1511 C CA . SER A 1 190 ? 14.413 6.494 -4.092 1.00 92.69 190 SER A CA 1
ATOM 1512 C C . SER A 1 190 ? 13.258 6.204 -3.128 1.00 92.69 190 SER A C 1
ATOM 1514 O O . SER A 1 190 ? 12.220 6.868 -3.171 1.00 92.69 190 SER A O 1
ATOM 1516 N N . LEU A 1 191 ? 13.437 5.238 -2.222 1.00 93.00 191 LEU A N 1
ATOM 1517 C CA . LEU A 1 191 ? 12.462 4.918 -1.179 1.00 93.00 191 LEU A CA 1
ATOM 1518 C C . LEU A 1 191 ? 12.295 6.087 -0.203 1.00 93.00 191 LEU A C 1
ATOM 1520 O O . LEU A 1 191 ? 11.178 6.448 0.141 1.00 93.00 191 LEU A O 1
ATOM 1524 N N . TYR A 1 192 ? 13.398 6.708 0.203 1.00 93.38 192 TYR A N 1
ATOM 1525 C CA . TYR A 1 192 ? 13.400 7.867 1.085 1.00 93.38 192 TYR A CA 1
ATOM 1526 C C . TYR A 1 192 ? 12.658 9.059 0.460 1.00 93.38 192 TYR A C 1
ATOM 1528 O O . TYR A 1 192 ? 11.788 9.641 1.107 1.00 93.38 192 TYR A O 1
ATOM 1536 N N . PHE A 1 193 ? 12.937 9.383 -0.808 1.00 93.88 193 PHE A N 1
ATOM 1537 C CA . PHE A 1 193 ? 12.245 10.460 -1.518 1.00 93.88 193 PHE A CA 1
ATOM 1538 C C . PHE A 1 193 ? 10.742 10.187 -1.605 1.00 93.88 193 PHE A C 1
ATOM 1540 O O . PHE A 1 193 ? 9.929 11.025 -1.216 1.00 93.88 193 PHE A O 1
ATOM 1547 N N . THR A 1 194 ? 10.366 8.986 -2.046 1.00 94.25 194 THR A N 1
ATOM 1548 C CA . THR A 1 194 ? 8.953 8.624 -2.201 1.00 94.25 194 THR A CA 1
ATOM 1549 C C . THR A 1 194 ? 8.208 8.573 -0.878 1.00 94.25 194 THR A C 1
ATOM 1551 O O . THR A 1 194 ? 7.119 9.135 -0.810 1.00 94.25 194 THR A O 1
ATOM 1554 N N . LEU A 1 195 ? 8.803 8.014 0.182 1.00 93.25 195 LEU A N 1
ATOM 1555 C CA . LEU A 1 195 ? 8.255 8.082 1.538 1.00 93.25 195 LEU A CA 1
ATOM 1556 C C . LEU A 1 195 ? 8.055 9.534 1.975 1.00 93.25 195 LEU A C 1
ATOM 1558 O O . LEU A 1 195 ? 6.961 9.876 2.405 1.00 93.25 195 LEU A O 1
ATOM 1562 N N . SER A 1 196 ? 9.056 10.400 1.785 1.00 93.38 196 SER A N 1
ATOM 1563 C CA . SER A 1 196 ? 8.957 11.809 2.183 1.00 93.38 196 SER A CA 1
ATOM 1564 C C . SER A 1 196 ? 7.838 12.569 1.459 1.00 93.38 196 SER A C 1
ATOM 1566 O O . SER A 1 196 ? 7.231 13.457 2.063 1.00 93.38 196 SER A O 1
ATOM 1568 N N . LEU A 1 197 ? 7.539 12.209 0.202 1.00 92.81 197 LEU A N 1
ATOM 1569 C CA . LEU A 1 197 ? 6.429 12.771 -0.570 1.00 92.81 197 LEU A CA 1
ATOM 1570 C C . LEU A 1 197 ? 5.075 12.245 -0.090 1.00 92.81 197 LEU A C 1
ATOM 1572 O O . LEU A 1 197 ? 4.171 13.037 0.168 1.00 92.81 197 LEU A O 1
ATOM 1576 N N . ILE A 1 198 ? 4.918 10.924 0.043 1.00 92.94 198 ILE A N 1
ATOM 1577 C CA . ILE A 1 198 ? 3.617 10.336 0.399 1.00 92.94 198 ILE A CA 1
ATOM 1578 C C . ILE A 1 198 ? 3.227 10.596 1.856 1.00 92.94 198 ILE A C 1
ATOM 1580 O O . ILE A 1 198 ? 2.039 10.627 2.161 1.00 92.94 198 ILE A O 1
ATOM 1584 N N . THR A 1 199 ? 4.197 10.810 2.752 1.00 91.19 199 THR A N 1
ATOM 1585 C CA . THR A 1 199 ? 3.942 11.230 4.140 1.00 91.19 199 THR A CA 1
ATOM 1586 C C . THR A 1 199 ? 3.866 12.749 4.294 1.00 91.19 199 THR A C 1
ATOM 1588 O O . THR A 1 199 ? 3.785 13.235 5.419 1.00 91.19 199 THR A O 1
ATOM 1591 N N . SER A 1 200 ? 3.902 13.517 3.199 1.00 89.25 200 SER A N 1
ATOM 1592 C CA . SER A 1 200 ? 3.842 14.988 3.185 1.00 89.25 200 SER A CA 1
ATOM 1593 C C . SER A 1 200 ? 4.939 15.717 3.983 1.00 89.25 200 SER A C 1
ATOM 1595 O O . SER A 1 200 ? 4.759 16.871 4.355 1.00 89.25 200 SER A O 1
ATOM 1597 N N . ILE A 1 201 ? 6.086 15.072 4.243 1.00 92.44 201 ILE A N 1
ATOM 1598 C CA . ILE A 1 201 ? 7.194 15.690 4.995 1.00 92.44 201 ILE A CA 1
ATOM 1599 C C . ILE A 1 201 ? 8.044 16.578 4.078 1.00 92.44 201 ILE A C 1
ATOM 1601 O O . ILE A 1 201 ? 8.347 17.712 4.429 1.00 92.44 201 ILE A O 1
ATOM 1605 N N . GLY A 1 202 ? 8.431 16.060 2.906 1.00 86.88 202 GLY A N 1
ATOM 1606 C CA . GLY A 1 202 ? 9.091 16.835 1.851 1.00 86.88 202 GLY A CA 1
ATOM 1607 C C . GLY A 1 202 ? 10.385 17.559 2.253 1.00 86.88 202 GLY A C 1
ATOM 1608 O O . GLY A 1 202 ? 10.494 18.760 2.040 1.00 86.88 202 GLY A O 1
ATOM 1609 N N . PHE A 1 203 ? 11.392 16.845 2.775 1.00 86.75 203 PHE A N 1
ATOM 1610 C CA . PHE A 1 203 ? 12.667 17.441 3.225 1.00 86.75 203 PHE A CA 1
ATOM 1611 C C . PHE A 1 203 ? 13.444 18.234 2.152 1.00 86.75 203 PHE A C 1
ATOM 1613 O O . PHE A 1 203 ? 14.252 19.091 2.497 1.00 86.75 203 PHE A O 1
ATOM 1620 N N . GLY A 1 204 ? 13.235 17.946 0.861 1.00 83.81 204 GLY A N 1
ATOM 1621 C CA . GLY A 1 204 ? 13.787 18.726 -0.257 1.00 83.81 204 GLY A CA 1
ATOM 1622 C C . GLY A 1 204 ? 15.247 18.442 -0.638 1.00 83.81 204 GLY A C 1
ATOM 1623 O O . GLY A 1 204 ? 15.746 19.023 -1.598 1.00 83.81 204 GLY A O 1
ATOM 1624 N N . ASN A 1 205 ? 15.927 17.529 0.053 1.00 84.88 205 ASN A N 1
ATOM 1625 C CA . ASN A 1 205 ? 17.278 17.058 -0.283 1.00 84.88 205 ASN A CA 1
ATOM 1626 C C . ASN A 1 205 ? 17.336 16.259 -1.596 1.00 84.88 205 ASN A C 1
ATOM 1628 O O . ASN A 1 205 ? 18.283 16.395 -2.361 1.00 84.88 205 ASN A O 1
ATOM 1632 N N . VAL A 1 206 ? 16.310 15.460 -1.887 1.00 87.25 206 VAL A N 1
ATOM 1633 C CA . VAL A 1 206 ? 16.067 14.902 -3.222 1.00 87.25 206 VAL A CA 1
ATOM 1634 C C . VAL A 1 206 ? 14.850 15.622 -3.777 1.00 87.25 206 VAL A C 1
ATOM 1636 O O . VAL A 1 206 ? 13.819 15.698 -3.110 1.00 87.25 206 VAL A O 1
ATOM 1639 N N . SER A 1 207 ? 14.970 16.191 -4.971 1.00 88.12 207 SER A N 1
ATOM 1640 C CA . SER A 1 207 ? 13.903 16.981 -5.582 1.00 88.12 207 SER A CA 1
ATOM 1641 C C . SER A 1 207 ? 13.824 16.757 -7.086 1.00 88.12 207 SER A C 1
ATOM 1643 O O . SER A 1 207 ? 14.814 16.433 -7.739 1.00 88.12 207 SER A O 1
ATOM 1645 N N . ALA A 1 208 ? 12.615 16.929 -7.617 1.00 90.62 208 ALA A N 1
ATOM 1646 C CA . ALA A 1 208 ? 12.337 16.874 -9.040 1.00 90.62 208 ALA A CA 1
ATOM 1647 C C . ALA A 1 208 ? 12.820 18.148 -9.739 1.00 90.62 208 ALA A C 1
ATOM 1649 O O . ALA A 1 208 ? 12.314 19.247 -9.481 1.00 90.62 208 ALA A O 1
ATOM 1650 N N . THR A 1 209 ? 13.762 18.008 -10.663 1.00 89.44 209 THR A N 1
ATOM 1651 C CA . THR A 1 209 ? 14.296 19.123 -11.448 1.00 89.44 209 THR A CA 1
ATOM 1652 C C . THR A 1 209 ? 13.715 19.120 -12.857 1.00 89.44 209 THR A C 1
ATOM 1654 O O . THR A 1 209 ? 13.319 20.185 -13.351 1.00 89.44 209 THR A O 1
ATOM 1657 N N . THR A 1 210 ? 13.595 17.944 -13.480 1.00 91.50 210 THR A N 1
ATOM 1658 C CA . THR A 1 210 ? 13.109 17.799 -14.859 1.00 91.50 210 THR A CA 1
ATOM 1659 C C . THR A 1 210 ? 11.587 17.936 -14.939 1.00 91.50 210 THR A C 1
ATOM 1661 O O . THR A 1 210 ? 10.863 17.773 -13.954 1.00 91.50 210 THR A O 1
ATOM 1664 N N . PHE A 1 211 ? 11.067 18.274 -16.125 1.00 91.81 211 PHE A N 1
ATOM 1665 C CA . PHE A 1 211 ? 9.618 18.359 -16.337 1.00 91.81 211 PHE A CA 1
ATOM 1666 C C . PHE A 1 211 ? 8.928 17.015 -16.049 1.00 91.81 211 PHE A C 1
ATOM 1668 O O . PHE A 1 211 ? 7.911 16.983 -15.359 1.00 91.81 211 PHE A O 1
ATOM 1675 N N . CYS A 1 212 ? 9.520 15.909 -16.514 1.00 90.94 212 CYS A N 1
ATOM 1676 C CA . CYS A 1 212 ? 9.008 14.559 -16.288 1.00 90.94 212 CYS A CA 1
ATOM 1677 C C . CYS A 1 212 ? 8.999 14.202 -14.792 1.00 90.94 212 CYS A C 1
ATOM 1679 O O . CYS A 1 212 ? 7.963 13.806 -14.255 1.00 90.94 212 CYS A O 1
ATOM 1681 N N . GLU A 1 213 ? 10.115 14.432 -14.093 1.00 93.69 213 GLU A N 1
ATOM 1682 C CA . GLU A 1 213 ? 10.226 14.219 -12.645 1.00 93.69 213 GLU A CA 1
ATOM 1683 C C . GLU A 1 213 ? 9.175 15.020 -11.859 1.00 93.69 213 GLU A C 1
ATOM 1685 O O . GLU A 1 213 ? 8.589 14.508 -10.899 1.00 93.69 213 GLU A O 1
ATOM 1690 N N . LYS A 1 214 ? 8.900 16.269 -12.264 1.00 94.50 214 LYS A N 1
ATOM 1691 C CA . LYS A 1 214 ? 7.896 17.126 -11.612 1.00 94.50 214 LYS A CA 1
ATOM 1692 C C . LYS A 1 214 ? 6.483 16.589 -11.805 1.00 94.50 214 LYS A C 1
ATOM 1694 O O . LYS A 1 214 ? 5.738 16.511 -10.832 1.00 94.50 214 LYS A O 1
ATOM 1699 N N . VAL A 1 215 ? 6.127 16.174 -13.022 1.00 94.94 215 VAL A N 1
ATOM 1700 C CA . VAL A 1 215 ? 4.816 15.563 -13.307 1.00 94.94 215 VAL A CA 1
ATOM 1701 C C . VAL A 1 215 ? 4.623 14.292 -12.478 1.00 94.94 215 VAL A C 1
ATOM 1703 O O . VAL A 1 215 ? 3.596 14.135 -11.818 1.00 94.94 215 VAL A O 1
ATOM 1706 N N . VAL A 1 216 ? 5.632 13.417 -12.437 1.00 93.69 216 VAL A N 1
ATOM 1707 C CA . VAL A 1 216 ? 5.598 12.186 -11.630 1.00 93.69 216 VAL A CA 1
ATOM 1708 C C . VAL A 1 216 ? 5.471 12.504 -10.138 1.00 93.69 216 VAL A C 1
ATOM 1710 O O . VAL A 1 216 ? 4.663 11.883 -9.449 1.00 93.69 216 VAL A O 1
ATOM 1713 N N . SER A 1 217 ? 6.191 13.513 -9.644 1.00 93.88 217 SER A N 1
ATOM 1714 C CA . SER A 1 217 ? 6.101 13.943 -8.243 1.00 93.88 217 SER A CA 1
ATOM 1715 C C . SER A 1 217 ? 4.709 14.463 -7.883 1.00 93.88 217 SER A C 1
ATOM 1717 O O . SER A 1 217 ? 4.206 14.146 -6.808 1.00 93.88 217 SER A O 1
ATOM 1719 N N . VAL A 1 218 ? 4.044 15.205 -8.779 1.00 94.62 218 VAL A N 1
ATOM 1720 C CA . VAL A 1 218 ? 2.649 15.645 -8.578 1.00 94.62 218 VAL A CA 1
ATOM 1721 C C . VAL A 1 218 ? 1.707 14.450 -8.456 1.00 94.62 218 VAL A C 1
ATOM 1723 O O . VAL A 1 218 ? 0.893 14.402 -7.534 1.00 94.62 218 VAL A O 1
ATOM 1726 N N . ILE A 1 219 ? 1.855 13.448 -9.324 1.00 94.69 219 ILE A N 1
ATOM 1727 C CA . ILE A 1 219 ? 1.059 12.214 -9.254 1.00 94.69 219 ILE A CA 1
ATOM 1728 C C . ILE A 1 219 ? 1.317 11.477 -7.931 1.00 94.69 219 ILE A C 1
ATOM 1730 O O . ILE A 1 219 ? 0.372 11.029 -7.282 1.00 94.69 219 ILE A O 1
ATOM 1734 N N . PHE A 1 220 ? 2.575 11.388 -7.491 1.00 94.31 220 PHE A N 1
ATOM 1735 C CA . PHE A 1 220 ? 2.935 10.742 -6.225 1.00 94.31 220 PHE A CA 1
ATOM 1736 C C . PHE A 1 220 ? 2.337 11.465 -5.021 1.00 94.31 220 PHE A C 1
ATOM 1738 O O . PHE A 1 220 ? 1.838 10.804 -4.113 1.00 94.31 220 PHE A O 1
ATOM 1745 N N . MET A 1 221 ? 2.339 12.801 -5.024 1.00 93.94 221 MET A N 1
ATOM 1746 C CA . MET A 1 221 ? 1.717 13.601 -3.967 1.00 93.94 221 MET A CA 1
ATOM 1747 C C . MET A 1 221 ? 0.205 13.362 -3.893 1.00 93.94 221 MET A C 1
ATOM 1749 O O . MET A 1 221 ? -0.321 13.184 -2.797 1.00 93.94 221 MET A O 1
ATOM 1753 N N . LEU A 1 222 ? -0.492 13.280 -5.034 1.00 94.12 222 LEU A N 1
ATOM 1754 C CA . LEU A 1 222 ? -1.931 12.982 -5.060 1.00 94.12 222 LEU A CA 1
ATOM 1755 C C . LEU A 1 222 ? -2.233 11.577 -4.522 1.00 94.12 222 LEU A C 1
ATOM 1757 O O . LEU A 1 222 ? -3.078 11.423 -3.641 1.00 94.12 222 LEU A O 1
ATOM 1761 N N . ILE A 1 223 ? -1.517 10.558 -5.006 1.00 92.06 223 ILE A N 1
ATOM 1762 C CA . ILE A 1 223 ? -1.670 9.171 -4.536 1.00 92.06 223 ILE A CA 1
ATOM 1763 C C . ILE A 1 223 ? -1.357 9.075 -3.035 1.00 92.06 223 ILE A C 1
ATOM 1765 O O . ILE A 1 223 ? -2.092 8.432 -2.282 1.00 92.06 223 ILE A O 1
ATOM 1769 N N . GLY A 1 224 ? -0.288 9.743 -2.597 1.00 91.94 224 GLY A N 1
ATOM 1770 C CA . GLY A 1 224 ? 0.127 9.819 -1.202 1.00 91.94 224 GLY A CA 1
ATOM 1771 C C . GLY A 1 224 ? -0.932 10.457 -0.311 1.00 91.94 224 GLY A C 1
ATOM 1772 O O . GLY A 1 224 ? -1.264 9.884 0.721 1.00 91.94 224 GLY A O 1
ATOM 1773 N N . ALA A 1 225 ? -1.533 11.571 -0.739 1.00 92.00 225 ALA A N 1
ATOM 1774 C CA . ALA A 1 225 ? -2.585 12.254 0.011 1.00 92.00 225 ALA A CA 1
ATOM 1775 C C . ALA A 1 225 ? -3.800 11.345 0.266 1.00 92.00 225 ALA A C 1
ATOM 1777 O O . ALA A 1 225 ? -4.260 11.242 1.405 1.00 92.00 225 ALA A O 1
ATOM 1778 N N . PHE A 1 226 ? -4.283 10.628 -0.757 1.00 90.88 226 PHE A N 1
ATOM 1779 C CA . PHE A 1 226 ? -5.392 9.677 -0.593 1.00 90.88 226 PHE A CA 1
ATOM 1780 C C . PHE A 1 226 ? -5.015 8.479 0.289 1.00 90.88 226 PHE A C 1
ATOM 1782 O O . PHE A 1 226 ? -5.793 8.077 1.162 1.00 90.88 226 PHE A O 1
ATOM 1789 N N . GLY A 1 227 ? -3.817 7.918 0.094 1.00 88.69 227 GLY A N 1
ATOM 1790 C CA . GLY A 1 227 ? -3.323 6.801 0.901 1.00 88.69 227 GLY A CA 1
ATOM 1791 C C . GLY A 1 227 ? -3.177 7.176 2.377 1.00 88.69 227 GLY A C 1
ATOM 1792 O O . GLY A 1 227 ? -3.670 6.467 3.254 1.00 88.69 227 GLY A O 1
ATOM 1793 N N . TYR A 1 228 ? -2.570 8.329 2.651 1.00 89.62 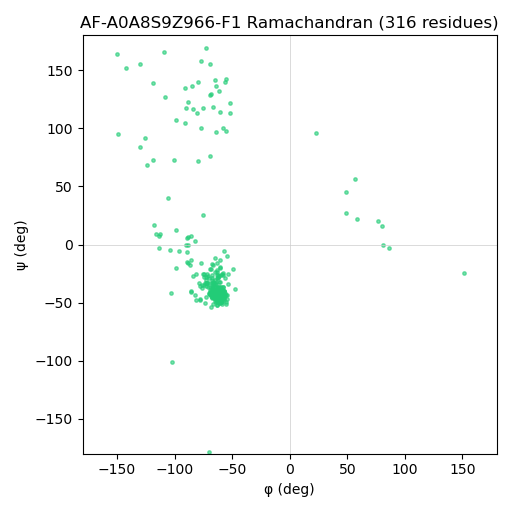228 TYR A N 1
ATOM 1794 C CA . TYR A 1 228 ? -2.367 8.854 3.998 1.00 89.62 228 TYR A CA 1
ATOM 1795 C C . TYR A 1 228 ? -3.696 9.175 4.695 1.00 89.62 228 TYR A C 1
ATOM 1797 O O . TYR A 1 228 ? -3.904 8.761 5.836 1.00 89.62 228 TYR A O 1
ATOM 1805 N N . ALA A 1 229 ? -4.640 9.819 3.997 1.00 91.44 229 ALA A N 1
ATOM 1806 C CA . ALA A 1 229 ? -5.976 10.095 4.530 1.00 91.44 229 ALA A CA 1
ATOM 1807 C C . ALA A 1 229 ? -6.727 8.808 4.918 1.00 91.44 229 ALA A C 1
ATOM 1809 O O . ALA A 1 229 ? -7.348 8.748 5.980 1.00 91.44 229 ALA A O 1
ATOM 1810 N N . THR A 1 230 ? -6.618 7.755 4.101 1.00 87.88 230 THR A N 1
ATOM 1811 C CA . THR A 1 230 ? -7.236 6.449 4.387 1.00 87.88 230 THR A CA 1
ATOM 1812 C C . THR A 1 230 ? -6.637 5.808 5.640 1.00 87.88 230 THR A C 1
ATOM 1814 O O . THR A 1 230 ? -7.372 5.282 6.479 1.00 87.88 230 THR A O 1
ATOM 1817 N N . ILE A 1 231 ? -5.313 5.905 5.818 1.00 88.25 231 ILE A N 1
ATOM 1818 C CA . ILE A 1 231 ? -4.628 5.394 7.013 1.00 88.25 231 ILE A CA 1
ATOM 1819 C C . ILE A 1 231 ? -5.114 6.094 8.270 1.00 88.25 231 ILE A C 1
ATOM 1821 O O . ILE A 1 231 ? -5.527 5.431 9.223 1.00 88.25 231 ILE A O 1
ATOM 1825 N N . PHE A 1 232 ? -5.126 7.423 8.256 1.00 89.00 232 PHE A N 1
ATOM 1826 C CA . PHE A 1 232 ? -5.599 8.203 9.395 1.00 89.00 232 PHE A CA 1
ATOM 1827 C C . PHE A 1 232 ? -7.084 7.970 9.693 1.00 89.00 232 PHE A C 1
ATOM 1829 O O . PHE A 1 232 ? -7.459 7.863 10.863 1.00 89.00 232 PHE A O 1
ATOM 1836 N N . GLY A 1 233 ? -7.925 7.820 8.666 1.00 90.06 233 GLY A N 1
ATOM 1837 C CA . GLY A 1 233 ? -9.346 7.499 8.836 1.00 90.06 233 GLY A CA 1
ATOM 1838 C C . GLY A 1 233 ? -9.573 6.144 9.512 1.00 90.06 233 GLY A C 1
ATOM 1839 O O . GLY A 1 233 ? -10.347 6.038 10.469 1.00 90.06 233 GLY A O 1
ATOM 1840 N N . ASN A 1 234 ? -8.841 5.115 9.085 1.00 85.12 234 ASN A N 1
ATOM 1841 C CA . ASN A 1 234 ? -8.938 3.780 9.675 1.00 85.12 234 ASN A CA 1
ATOM 1842 C C . ASN A 1 234 ? -8.368 3.731 11.097 1.00 85.12 234 ASN A C 1
ATOM 1844 O O . ASN A 1 234 ? -8.996 3.150 11.981 1.00 85.12 234 ASN A O 1
ATOM 1848 N N . VAL A 1 235 ? -7.242 4.404 11.359 1.00 87.38 235 VAL A N 1
ATOM 1849 C CA . VAL A 1 235 ? -6.713 4.551 12.726 1.00 87.38 235 VAL A CA 1
ATOM 1850 C C . VAL A 1 235 ? -7.754 5.223 13.622 1.00 87.38 235 VAL A C 1
ATOM 1852 O O . VAL A 1 235 ? -8.062 4.707 14.692 1.00 87.38 235 VAL A O 1
ATOM 1855 N N . THR A 1 236 ? -8.369 6.315 13.167 1.00 89.31 236 THR A N 1
ATOM 1856 C CA . THR A 1 236 ? -9.414 7.015 13.931 1.00 89.31 236 THR A CA 1
ATOM 1857 C C . THR A 1 236 ? -10.595 6.097 14.247 1.00 89.31 236 THR A C 1
ATOM 1859 O O . THR A 1 236 ? -11.051 6.065 15.388 1.00 89.31 236 THR A O 1
ATOM 1862 N N . THR A 1 237 ? -11.045 5.295 13.279 1.00 86.69 237 THR A N 1
ATOM 1863 C CA . THR A 1 237 ? -12.138 4.324 13.469 1.00 86.69 237 THR A CA 1
ATOM 1864 C C . THR A 1 237 ? -11.788 3.276 14.527 1.00 86.69 237 THR A C 1
ATOM 1866 O O . THR A 1 237 ? -12.608 2.964 15.389 1.00 86.69 237 THR A O 1
ATOM 1869 N N . ILE A 1 238 ? -10.550 2.772 14.522 1.00 83.94 238 ILE A N 1
ATOM 1870 C CA . ILE A 1 238 ? -10.068 1.816 15.530 1.00 83.94 238 ILE A CA 1
ATOM 1871 C C . ILE A 1 238 ? -10.043 2.461 16.916 1.00 83.94 238 ILE A C 1
ATOM 1873 O O . ILE A 1 238 ? -10.538 1.873 17.877 1.00 83.94 238 ILE A O 1
ATOM 1877 N N . PHE A 1 239 ? -9.515 3.682 17.023 1.00 85.25 239 PHE A N 1
ATOM 1878 C CA . PHE A 1 239 ? -9.496 4.428 18.281 1.00 85.25 239 PHE A CA 1
ATOM 1879 C C . PHE A 1 239 ? -10.917 4.662 18.810 1.00 85.25 239 PHE A C 1
ATOM 1881 O O . PHE A 1 239 ? -11.188 4.405 19.984 1.00 85.25 239 PHE A O 1
ATOM 1888 N N . GLN A 1 240 ? -11.846 5.076 17.948 1.00 87.81 240 GLN A N 1
ATOM 1889 C CA . GLN A 1 240 ? -13.254 5.238 18.313 1.00 87.81 240 GLN A CA 1
ATOM 1890 C C . GLN A 1 240 ? -13.873 3.915 18.779 1.00 87.81 240 GLN A C 1
ATOM 1892 O O . GLN A 1 240 ? -14.543 3.893 19.809 1.00 87.81 240 GLN A O 1
ATOM 1897 N N . GLY A 1 241 ? -13.595 2.804 18.089 1.00 85.00 241 GLY A N 1
ATOM 1898 C CA . GLY A 1 241 ? -14.051 1.469 18.481 1.00 85.00 241 GLY A CA 1
ATOM 1899 C C . GLY A 1 241 ? -13.512 1.027 19.845 1.00 85.00 241 GLY A C 1
ATOM 1900 O O . GLY A 1 241 ? -14.278 0.562 20.689 1.00 85.00 241 GLY A O 1
ATOM 1901 N N . MET A 1 242 ? -12.217 1.235 20.104 1.00 83.44 242 MET A N 1
ATOM 1902 C CA . MET A 1 242 ? -11.578 0.905 21.385 1.00 83.44 242 MET A CA 1
ATOM 1903 C C . MET A 1 242 ? -12.174 1.687 22.560 1.00 83.44 242 MET A C 1
ATOM 1905 O O . MET A 1 242 ? -12.380 1.129 23.640 1.00 83.44 242 MET A O 1
ATOM 1909 N N . TYR A 1 243 ? -12.460 2.975 22.361 1.00 86.56 243 TYR A N 1
ATOM 1910 C CA . TYR A 1 243 ? -13.002 3.831 23.415 1.00 86.56 243 TYR A CA 1
ATOM 1911 C C . TYR A 1 243 ? -14.534 3.838 23.482 1.00 86.56 243 TYR A C 1
ATOM 1913 O O . TYR A 1 243 ? -15.072 4.367 24.452 1.00 86.56 243 TYR A O 1
ATOM 1921 N N . ALA A 1 244 ? -15.250 3.207 22.544 1.00 88.00 244 ALA A N 1
ATOM 1922 C CA . ALA A 1 244 ? -16.714 3.248 22.464 1.00 88.00 244 ALA A CA 1
ATOM 1923 C C . ALA A 1 244 ? -17.412 2.808 23.764 1.00 88.00 244 ALA A C 1
ATOM 1925 O O . ALA A 1 244 ? -18.305 3.497 24.262 1.00 88.00 244 ALA A O 1
ATOM 1926 N N . THR A 1 245 ? -16.989 1.684 24.353 1.00 84.25 245 THR A N 1
ATOM 1927 C CA . THR A 1 245 ? -17.575 1.164 25.604 1.00 84.25 245 THR A CA 1
ATOM 1928 C C . THR A 1 245 ? -17.296 2.092 26.784 1.00 84.25 245 THR A C 1
ATOM 1930 O O . THR A 1 245 ? -18.184 2.366 27.588 1.00 84.25 245 THR A O 1
ATOM 1933 N N . ARG A 1 246 ? -16.074 2.627 26.871 1.00 86.38 246 ARG A N 1
ATOM 1934 C CA . ARG A 1 246 ? -15.690 3.564 27.933 1.00 86.38 246 ARG A CA 1
ATOM 1935 C C . ARG A 1 246 ? -16.406 4.908 27.790 1.00 86.38 246 ARG A C 1
ATOM 1937 O O . ARG A 1 246 ? -16.837 5.458 28.797 1.00 86.38 246 ARG A O 1
ATOM 1944 N N . SER A 1 247 ? -16.564 5.410 26.566 1.00 89.88 247 SER A N 1
ATOM 1945 C CA . SER A 1 247 ? -17.340 6.622 26.285 1.00 89.88 247 SER A CA 1
ATOM 1946 C C . SER A 1 247 ? -18.781 6.445 26.750 1.00 89.88 247 SER A C 1
ATOM 1948 O O . SER A 1 247 ? -19.257 7.234 27.553 1.00 89.88 247 SER A O 1
ATOM 1950 N N . ARG A 1 248 ? -19.427 5.330 26.377 1.00 88.88 248 ARG A N 1
ATOM 1951 C CA . ARG A 1 248 ? -20.806 5.024 26.790 1.00 88.88 248 ARG A CA 1
ATOM 1952 C C . ARG A 1 248 ? -20.982 4.991 28.310 1.00 88.88 248 ARG A C 1
ATOM 1954 O O . ARG A 1 248 ? -21.992 5.474 28.813 1.00 88.88 248 ARG A O 1
ATOM 1961 N N . TYR A 1 249 ? -20.011 4.434 29.036 1.00 89.75 249 TYR A N 1
ATOM 1962 C CA . TYR A 1 249 ? -20.004 4.483 30.500 1.00 89.75 249 TYR A CA 1
ATOM 1963 C C . TYR A 1 249 ? -19.994 5.923 31.018 1.00 89.75 249 TYR A C 1
ATOM 1965 O O . TYR A 1 249 ? -20.798 6.274 31.880 1.00 89.75 249 TYR A O 1
ATOM 1973 N N . HIS A 1 250 ? -19.087 6.751 30.494 1.00 92.38 250 HIS A N 1
ATOM 1974 C CA . HIS A 1 250 ? -18.961 8.145 30.905 1.00 92.38 250 HIS A CA 1
ATOM 1975 C C . HIS A 1 250 ? -20.205 8.969 30.551 1.00 92.38 250 HIS A C 1
ATOM 1977 O O . HIS A 1 250 ? -20.643 9.747 31.395 1.00 92.38 250 HIS A O 1
ATOM 1983 N N . ASP A 1 251 ? -20.816 8.747 29.386 1.00 93.00 251 ASP A N 1
ATOM 1984 C CA . ASP A 1 251 ? -22.045 9.430 28.959 1.00 93.00 251 ASP A CA 1
ATOM 1985 C C . ASP A 1 251 ? -23.236 9.070 29.867 1.00 93.00 251 ASP A C 1
ATOM 1987 O O . ASP A 1 251 ? -23.969 9.945 30.341 1.00 93.00 251 ASP A O 1
ATOM 1991 N N . MET A 1 252 ? -23.401 7.777 30.179 1.00 90.94 252 MET A N 1
ATOM 1992 C CA . MET A 1 252 ? -24.427 7.298 31.113 1.00 90.94 252 MET A CA 1
ATOM 1993 C C . MET A 1 252 ? -24.201 7.861 32.521 1.00 90.94 252 MET A C 1
ATOM 1995 O O . MET A 1 252 ? -25.128 8.382 33.138 1.00 90.94 252 MET A O 1
ATOM 1999 N N . MET A 1 253 ? -22.968 7.791 33.027 1.00 93.75 253 MET A N 1
ATOM 2000 C CA . MET A 1 253 ? -22.610 8.318 34.345 1.00 93.75 253 MET A CA 1
ATOM 2001 C C . MET A 1 253 ? -22.795 9.841 34.422 1.00 93.75 253 MET A C 1
ATOM 2003 O O . MET A 1 253 ? -23.237 10.352 35.449 1.00 93.75 253 MET A O 1
ATOM 2007 N N . GLY A 1 254 ? -22.495 10.566 33.341 1.00 95.50 254 GLY A N 1
ATOM 2008 C CA . GLY A 1 254 ? -22.783 11.995 33.211 1.00 95.50 254 GLY A CA 1
ATOM 2009 C C . GLY A 1 254 ? -24.277 12.276 33.351 1.00 95.50 254 GLY A C 1
ATOM 2010 O O . GLY A 1 254 ? -24.673 13.039 34.226 1.00 95.50 254 GLY A O 1
ATOM 2011 N N . SER A 1 255 ? -25.106 11.550 32.597 1.00 95.25 255 SER A N 1
ATOM 2012 C CA . SER A 1 255 ? -26.571 11.677 32.649 1.00 95.25 255 SER A CA 1
ATOM 2013 C C . SER A 1 255 ? -27.140 11.403 34.049 1.00 95.25 255 SER A C 1
ATOM 2015 O O . SER A 1 255 ? -28.032 12.111 34.513 1.00 95.25 255 SER A O 1
ATOM 2017 N N . VAL A 1 256 ? -26.601 10.404 34.760 1.00 94.69 256 VAL A N 1
ATOM 2018 C CA . VAL A 1 256 ? -26.997 10.092 36.146 1.00 94.69 256 VAL A CA 1
ATOM 2019 C C . VAL A 1 256 ? -26.625 11.231 37.099 1.00 94.69 256 VAL A C 1
ATOM 2021 O O . VAL A 1 256 ? -27.441 11.634 37.929 1.00 94.69 256 VAL A O 1
ATOM 2024 N N . LYS A 1 257 ? -25.414 11.787 36.976 1.00 94.44 257 LYS A N 1
ATOM 2025 C CA . LYS A 1 257 ? -24.972 12.924 37.800 1.00 94.44 257 LYS A CA 1
ATOM 2026 C C . LYS A 1 257 ? -25.806 14.177 37.539 1.00 94.44 257 LYS A C 1
ATOM 2028 O O . LYS A 1 257 ? -26.177 14.865 38.491 1.00 94.44 257 LYS A O 1
ATOM 2033 N N . ASP A 1 258 ? -26.141 14.443 36.281 1.00 95.88 258 ASP A N 1
ATOM 2034 C CA . ASP A 1 258 ? -26.983 15.576 35.896 1.00 95.88 258 ASP A CA 1
ATOM 2035 C C . ASP A 1 258 ? -28.417 15.422 36.417 1.00 95.88 258 ASP A C 1
ATOM 2037 O O . ASP A 1 258 ? -29.001 16.397 36.899 1.00 95.88 258 ASP A O 1
ATOM 2041 N N . PHE A 1 259 ? -28.959 14.199 36.425 1.00 95.31 259 PHE A N 1
ATOM 2042 C CA . PHE A 1 259 ? -30.255 13.891 37.038 1.00 95.31 259 PHE A CA 1
ATOM 2043 C C . PHE A 1 259 ? -30.248 14.153 38.552 1.00 95.31 259 PHE A C 1
ATOM 2045 O O . PHE A 1 259 ? -31.117 14.857 39.069 1.00 95.31 259 PHE A O 1
ATOM 2052 N N . ILE A 1 260 ? -29.229 13.647 39.258 1.00 95.19 260 ILE A N 1
ATOM 2053 C CA . ILE A 1 260 ? -29.042 13.854 40.704 1.00 95.19 260 ILE A CA 1
ATOM 2054 C C . IL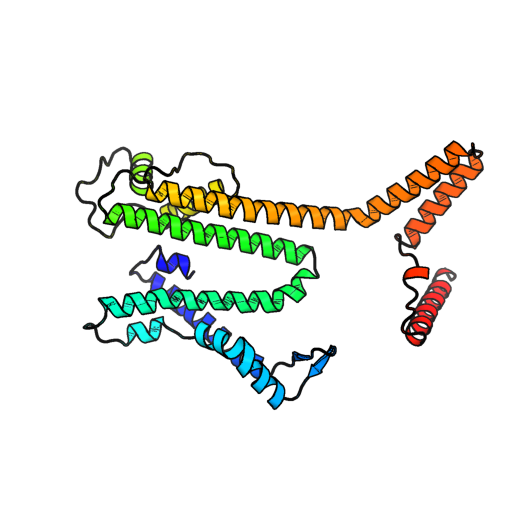E A 1 260 ? -28.984 15.349 41.036 1.00 95.19 260 ILE A C 1
ATOM 2056 O O . ILE A 1 260 ? -29.633 15.805 41.981 1.00 95.19 260 ILE A O 1
ATOM 2060 N N . LYS A 1 261 ? -28.226 16.113 40.241 1.00 94.38 261 LYS A N 1
ATOM 2061 C CA . LYS A 1 261 ? -28.047 17.554 40.432 1.00 94.38 261 LYS A CA 1
ATOM 2062 C C . LYS A 1 261 ? -29.335 18.330 40.163 1.00 94.38 261 LYS A C 1
ATOM 2064 O O . LYS A 1 261 ? -29.702 19.184 40.964 1.00 94.38 261 LYS A O 1
ATOM 2069 N N . THR A 1 262 ? -30.030 18.020 39.070 1.00 96.38 262 THR A N 1
ATOM 2070 C CA . THR A 1 262 ? -31.268 18.709 38.666 1.00 96.38 262 THR A CA 1
ATOM 2071 C C . THR A 1 262 ? -32.389 18.502 39.681 1.00 96.38 262 THR A C 1
ATOM 2073 O O . THR A 1 262 ? -33.089 19.448 40.031 1.00 96.38 262 THR A O 1
ATOM 2076 N N . HIS A 1 263 ? -32.529 17.286 40.212 1.00 95.00 263 HIS A N 1
ATOM 2077 C CA . HIS A 1 263 ? -33.573 16.957 41.186 1.00 95.00 263 HIS A CA 1
ATOM 2078 C C . HIS A 1 263 ? -33.167 17.199 42.648 1.00 95.00 263 HIS A C 1
ATOM 2080 O O . HIS A 1 263 ? -33.940 16.869 43.544 1.00 95.00 263 HIS A O 1
ATOM 2086 N N . SER A 1 264 ? -31.987 17.787 42.903 1.00 93.81 264 SER A N 1
ATOM 2087 C CA . SER A 1 264 ? -31.474 18.071 44.256 1.00 93.81 264 SER A CA 1
ATOM 2088 C C . SER A 1 264 ? -31.567 16.862 45.196 1.00 93.81 264 SER A C 1
ATOM 2090 O O . SER A 1 264 ? -32.019 16.965 46.337 1.00 93.81 264 SER A O 1
ATOM 2092 N N . VAL A 1 265 ? -31.170 15.691 44.691 1.00 93.50 265 VAL A N 1
ATOM 2093 C CA . VAL A 1 265 ? -31.259 14.424 45.426 1.00 93.50 265 VAL A CA 1
ATOM 2094 C C . VAL A 1 265 ? -30.346 14.472 46.667 1.00 93.50 265 VAL A C 1
ATOM 2096 O O . VAL A 1 265 ? -29.201 14.920 46.554 1.00 93.50 265 VAL A O 1
ATOM 2099 N N . PRO A 1 266 ? -30.802 14.006 47.849 1.00 95.12 266 PRO A N 1
ATOM 2100 C CA . PRO A 1 266 ? -29.976 13.950 49.056 1.00 95.12 266 PRO A CA 1
ATOM 2101 C C . PRO A 1 266 ? -28.679 13.164 48.834 1.00 95.12 266 PRO A C 1
ATOM 2103 O O . PRO A 1 266 ? -28.687 12.139 48.149 1.00 95.12 266 PRO A O 1
ATOM 2106 N N . LYS A 1 267 ? -27.574 13.617 49.444 1.00 91.06 267 LYS A N 1
ATOM 2107 C CA . LYS A 1 267 ? -26.228 13.053 49.224 1.00 91.06 267 LYS A CA 1
ATOM 2108 C C . LYS A 1 267 ? -26.163 11.542 49.461 1.00 91.06 267 LYS A C 1
ATOM 2110 O O . LYS A 1 267 ? -25.633 10.832 48.615 1.00 91.06 267 LYS A O 1
ATOM 2115 N N . ASP A 1 268 ? -26.794 11.058 50.527 1.00 93.00 268 ASP A N 1
ATOM 2116 C CA . ASP A 1 268 ? -26.796 9.629 50.864 1.00 93.00 268 ASP A CA 1
ATOM 2117 C C . ASP A 1 268 ? -27.478 8.772 49.785 1.00 93.00 268 ASP A C 1
ATOM 2119 O O . ASP A 1 268 ? -27.042 7.662 49.482 1.00 93.00 268 ASP A O 1
ATOM 2123 N N . LEU A 1 269 ? -28.553 9.277 49.166 1.00 92.44 269 LEU A N 1
ATOM 2124 C CA . LEU A 1 269 ? -29.226 8.569 48.075 1.00 92.44 269 LEU A CA 1
ATOM 2125 C C . LEU A 1 269 ? -28.427 8.677 46.771 1.00 92.44 269 LEU A C 1
ATOM 2127 O O . LEU A 1 269 ? -28.354 7.708 46.017 1.00 92.44 269 LEU A O 1
ATOM 2131 N N . ALA A 1 270 ? -27.807 9.831 46.518 1.00 92.94 270 ALA A N 1
ATOM 2132 C CA . ALA A 1 270 ? -26.967 10.059 45.349 1.00 92.94 270 ALA A CA 1
ATOM 2133 C C . ALA A 1 270 ? -25.754 9.114 45.309 1.00 92.94 270 ALA A C 1
ATOM 2135 O O . ALA A 1 270 ? -25.495 8.512 44.266 1.00 92.94 270 ALA A O 1
ATOM 2136 N N . GLU A 1 271 ? -25.054 8.938 46.435 1.00 94.25 271 GLU A N 1
ATOM 2137 C CA . GLU A 1 271 ? -23.930 7.995 46.547 1.00 94.25 271 GLU A CA 1
ATOM 2138 C C . GLU A 1 271 ? -24.381 6.563 46.257 1.00 94.25 271 GLU A C 1
ATOM 2140 O O . GLU A 1 271 ? -23.815 5.902 45.387 1.00 94.25 271 GLU A O 1
ATOM 2145 N N . ARG A 1 272 ? -25.492 6.123 46.865 1.00 94.44 272 ARG A N 1
ATOM 2146 C CA . ARG A 1 272 ? -26.047 4.780 46.622 1.00 94.44 272 ARG A CA 1
ATOM 2147 C C . ARG A 1 272 ? -26.404 4.536 45.155 1.00 94.44 272 ARG A C 1
ATOM 2149 O O . ARG A 1 272 ? -26.199 3.431 44.655 1.00 94.44 272 ARG A O 1
ATOM 2156 N N . VAL A 1 273 ? -26.939 5.541 44.457 1.00 93.88 273 VAL A N 1
ATOM 2157 C CA . VAL A 1 273 ? -27.267 5.435 43.025 1.00 93.88 273 VAL A CA 1
ATOM 2158 C C . VAL A 1 273 ? -25.997 5.333 42.177 1.00 93.88 273 VAL A C 1
ATOM 2160 O O . VAL A 1 273 ? -25.931 4.488 41.283 1.00 93.88 273 VAL A O 1
ATOM 2163 N N . ILE A 1 274 ? -24.978 6.149 42.456 1.00 94.19 274 ILE A N 1
ATOM 2164 C CA . ILE A 1 274 ? -23.700 6.116 41.729 1.00 94.19 274 ILE A CA 1
ATOM 2165 C C . ILE A 1 274 ? -22.997 4.767 41.930 1.00 94.19 274 ILE A C 1
ATOM 2167 O O . ILE A 1 274 ? -22.526 4.174 40.952 1.00 94.19 274 ILE A O 1
ATOM 2171 N N . ASP A 1 275 ? -22.978 4.250 43.157 1.00 94.06 275 ASP A N 1
ATOM 2172 C CA . ASP A 1 275 ? -22.391 2.947 43.481 1.00 94.06 275 ASP A CA 1
ATOM 2173 C C . ASP A 1 275 ? -23.142 1.803 42.795 1.00 94.06 275 ASP A C 1
ATOM 2175 O O . ASP A 1 275 ? -22.528 0.895 42.224 1.00 94.06 275 ASP A O 1
ATOM 2179 N N . TYR A 1 276 ? -24.477 1.866 42.768 1.00 91.94 276 TYR A N 1
ATOM 2180 C CA . TYR A 1 276 ? -25.298 0.896 42.046 1.00 91.94 276 TYR A CA 1
ATOM 2181 C C . TYR A 1 276 ? -25.002 0.895 40.538 1.00 91.94 276 TYR A C 1
ATOM 2183 O O . TYR A 1 276 ? -24.810 -0.166 39.941 1.00 91.94 276 TYR A O 1
ATOM 2191 N N . VAL A 1 277 ? -24.912 2.068 39.908 1.00 91.25 277 VAL A N 1
ATOM 2192 C CA . VAL A 1 277 ? -24.614 2.178 38.469 1.00 91.25 277 VAL A CA 1
ATOM 2193 C C . VAL A 1 277 ? -23.190 1.702 38.164 1.00 91.25 277 VAL A C 1
ATOM 2195 O O . VAL A 1 277 ? -22.974 0.984 37.185 1.00 91.25 277 VAL A O 1
ATOM 2198 N N . THR A 1 278 ? -22.223 2.043 39.019 1.00 92.56 278 THR A N 1
ATOM 2199 C CA . THR A 1 278 ? -20.816 1.638 38.866 1.00 92.56 278 THR A CA 1
ATOM 2200 C C . THR A 1 278 ? -20.647 0.125 39.016 1.00 92.56 278 THR A C 1
ATOM 2202 O O . THR A 1 278 ? -20.008 -0.513 38.177 1.00 92.56 278 THR A O 1
ATOM 2205 N N . SER A 1 279 ? -21.265 -0.474 40.039 1.00 90.44 279 SER A N 1
ATOM 2206 C CA . SER A 1 279 ? -21.239 -1.927 40.264 1.00 90.44 279 SER A CA 1
ATOM 2207 C C . SER A 1 279 ? -21.968 -2.692 39.158 1.00 90.44 279 SER A C 1
ATOM 2209 O O . SER A 1 279 ? -21.428 -3.658 38.616 1.00 90.44 279 SER A O 1
ATOM 2211 N N . THR A 1 280 ? -23.142 -2.217 38.735 1.00 88.31 280 THR A N 1
ATOM 2212 C CA . THR A 1 280 ? -23.888 -2.811 37.615 1.00 88.31 280 THR A CA 1
ATOM 2213 C C . THR A 1 280 ? -23.068 -2.778 36.328 1.00 88.31 280 THR A C 1
ATOM 2215 O O . THR A 1 280 ? -23.016 -3.776 35.605 1.00 88.31 280 THR A O 1
ATOM 2218 N N . TRP A 1 281 ? -22.374 -1.673 36.044 1.00 88.62 281 TRP A N 1
ATOM 2219 C CA . TRP A 1 281 ? -21.481 -1.581 34.889 1.00 88.62 281 TRP A CA 1
ATOM 2220 C C . TRP A 1 281 ? -20.275 -2.522 34.997 1.00 88.62 281 TRP A C 1
ATOM 2222 O O . TRP A 1 281 ? -19.907 -3.150 34.005 1.00 88.62 281 TRP A O 1
ATOM 2232 N N . ALA A 1 282 ? -19.677 -2.666 36.183 1.00 87.19 282 ALA A N 1
ATOM 2233 C CA . ALA A 1 282 ? -18.567 -3.595 36.401 1.00 87.19 282 ALA A CA 1
ATOM 2234 C C . ALA A 1 282 ? -18.965 -5.057 36.123 1.00 87.19 282 ALA A C 1
ATOM 2236 O O . ALA A 1 282 ? -18.176 -5.809 35.549 1.00 87.19 282 ALA A O 1
ATOM 2237 N N . ILE A 1 283 ? -20.201 -5.435 36.469 1.00 85.38 283 ILE A N 1
ATOM 2238 C CA . ILE A 1 283 ? -20.743 -6.787 36.264 1.00 85.38 283 ILE A CA 1
ATOM 2239 C C . ILE A 1 283 ? -21.159 -7.009 34.803 1.00 85.38 283 ILE A C 1
ATOM 2241 O O . ILE A 1 283 ? -20.817 -8.024 34.201 1.00 85.38 283 ILE A O 1
ATOM 2245 N N . THR A 1 284 ? -21.896 -6.065 34.216 1.00 84.06 284 THR A N 1
ATOM 2246 C CA . THR A 1 284 ? -22.501 -6.227 32.879 1.00 84.06 284 THR A CA 1
ATOM 2247 C C . THR A 1 284 ? -21.594 -5.778 31.732 1.00 84.06 284 THR A C 1
ATOM 2249 O O . THR A 1 284 ? -21.876 -6.089 30.576 1.00 84.06 284 THR A O 1
ATOM 2252 N N . LYS A 1 285 ? -20.524 -5.020 32.020 1.00 80.44 285 LYS A N 1
ATOM 2253 C CA . LYS A 1 285 ? -19.630 -4.362 31.044 1.00 80.44 285 LYS A CA 1
ATOM 2254 C C . LYS A 1 285 ? -20.366 -3.568 29.951 1.00 80.44 285 LYS A C 1
ATOM 2256 O O . LYS A 1 285 ? -19.850 -3.407 28.846 1.00 80.44 285 LYS A O 1
ATOM 2261 N N . GLY A 1 286 ? -21.569 -3.073 30.250 1.00 73.25 286 GLY A N 1
ATOM 2262 C CA . GLY A 1 286 ? -22.389 -2.313 29.302 1.00 73.25 286 GLY A CA 1
ATOM 2263 C C . GLY A 1 286 ? -23.171 -3.159 28.292 1.00 73.25 286 GLY A C 1
ATOM 2264 O O . GLY A 1 286 ? -23.640 -2.618 27.286 1.00 73.25 286 GLY A O 1
ATOM 2265 N N . ILE A 1 287 ? -23.311 -4.467 28.536 1.00 77.56 287 ILE A N 1
ATOM 2266 C CA . ILE A 1 287 ? -24.136 -5.369 27.729 1.00 77.56 287 ILE A CA 1
ATOM 2267 C C . ILE A 1 287 ? -25.587 -5.292 28.212 1.00 77.56 287 ILE A C 1
ATOM 2269 O O . ILE A 1 287 ? -25.911 -5.678 29.333 1.00 77.56 287 ILE A O 1
ATOM 2273 N N . ASP A 1 288 ? -26.470 -4.824 27.333 1.00 71.69 288 ASP A N 1
ATOM 2274 C CA . ASP A 1 288 ? -27.914 -4.852 27.551 1.00 71.69 288 ASP A CA 1
ATOM 2275 C C . ASP A 1 288 ? -28.435 -6.279 27.310 1.00 71.69 288 ASP A C 1
ATOM 2277 O O . ASP A 1 288 ? -28.609 -6.726 26.172 1.00 71.69 288 ASP A O 1
ATOM 2281 N N . THR A 1 289 ? -28.657 -7.013 28.399 1.00 66.38 289 THR A N 1
ATOM 2282 C CA . THR A 1 289 ? -29.138 -8.401 28.382 1.00 66.38 289 THR A CA 1
ATOM 2283 C C . THR A 1 289 ? -30.501 -8.544 27.698 1.00 66.38 289 THR A C 1
ATOM 2285 O O . THR A 1 289 ? -30.774 -9.591 27.107 1.00 66.38 289 THR A O 1
ATOM 2288 N N . ALA A 1 290 ? -31.331 -7.492 27.683 1.00 65.69 290 ALA A N 1
ATOM 2289 C CA . ALA A 1 290 ? -32.620 -7.494 26.996 1.00 65.69 290 ALA A CA 1
ATOM 2290 C C . ALA A 1 290 ? -32.466 -7.349 25.473 1.00 65.69 290 ALA A C 1
ATOM 2292 O O . ALA A 1 290 ? -33.209 -7.983 24.722 1.00 65.69 290 ALA A O 1
ATOM 2293 N N . LYS A 1 291 ? -31.474 -6.582 24.999 1.00 64.12 291 LYS A N 1
ATOM 2294 C CA . LYS A 1 291 ? -31.122 -6.504 23.565 1.00 64.12 291 LYS A CA 1
ATOM 2295 C C . LYS A 1 291 ? -30.410 -7.750 23.050 1.00 64.12 291 LYS A C 1
ATOM 2297 O O . LYS A 1 291 ? -30.586 -8.101 21.886 1.00 64.12 291 LYS A O 1
ATOM 2302 N N . VAL A 1 292 ? -29.610 -8.403 23.892 1.00 61.38 292 VAL A N 1
ATOM 2303 C CA . VAL A 1 292 ? -28.907 -9.650 23.540 1.00 61.38 292 VAL A CA 1
ATOM 2304 C C . VAL A 1 292 ? -29.844 -10.862 23.563 1.00 61.38 292 VAL A C 1
ATOM 2306 O O . VAL A 1 292 ? -29.521 -11.883 22.961 1.00 61.38 292 VAL A O 1
ATOM 2309 N N . SER A 1 293 ? -31.030 -10.755 24.174 1.00 54.47 293 SER A N 1
ATOM 2310 C CA . SER A 1 293 ? -32.084 -11.771 24.084 1.00 54.47 293 SER A CA 1
ATOM 2311 C C . SER A 1 293 ? -32.475 -12.009 22.620 1.00 54.47 293 SER A C 1
ATOM 2313 O O . SER A 1 293 ? -33.191 -11.232 21.984 1.00 54.47 293 SER A O 1
ATOM 2315 N N . ILE A 1 294 ? -31.936 -13.094 22.063 1.00 54.62 294 ILE A N 1
ATOM 2316 C CA . ILE A 1 294 ? -32.069 -13.493 20.666 1.00 54.62 294 ILE A CA 1
ATOM 2317 C C . ILE A 1 294 ? -33.545 -13.800 20.395 1.00 54.62 294 ILE A C 1
ATOM 2319 O O . ILE A 1 294 ? -34.005 -14.925 20.585 1.00 54.62 294 ILE A O 1
ATOM 2323 N N . LYS A 1 295 ? -34.285 -12.825 19.852 1.00 52.53 295 LYS A N 1
ATOM 2324 C CA . LYS A 1 295 ? -35.656 -13.005 19.325 1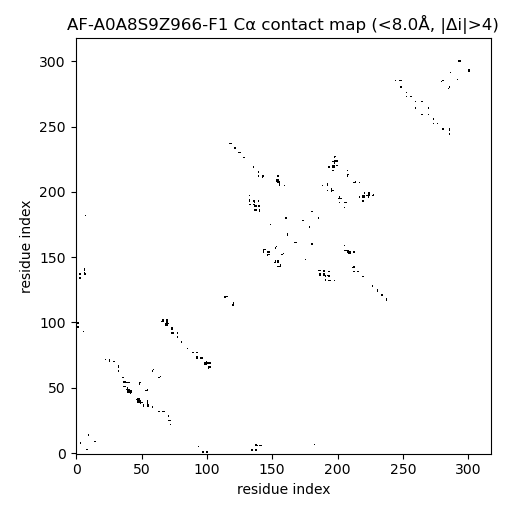.00 52.53 295 LYS A CA 1
ATOM 2325 C C . LYS A 1 295 ? -35.777 -14.120 18.265 1.00 52.53 295 LYS A C 1
ATOM 2327 O O . LYS A 1 295 ? -36.886 -14.463 17.878 1.00 52.53 295 LYS A O 1
ATOM 2332 N N . ARG A 1 296 ? -34.659 -14.672 17.774 1.00 50.81 296 ARG A N 1
ATOM 2333 C CA . ARG A 1 296 ? -34.593 -15.590 16.626 1.00 50.81 296 ARG A CA 1
ATOM 2334 C C . ARG A 1 296 ? -34.502 -17.086 16.976 1.00 50.81 296 ARG A C 1
ATOM 2336 O O . ARG A 1 296 ? -34.862 -17.887 16.126 1.00 50.81 296 ARG A O 1
ATOM 2343 N N . HIS A 1 297 ? -34.091 -17.484 18.190 1.00 58.50 297 HIS A N 1
ATOM 2344 C CA . HIS A 1 297 ? -33.994 -18.908 18.576 1.00 58.50 297 HIS A CA 1
ATOM 2345 C C . HIS A 1 297 ? -34.244 -19.160 20.082 1.00 58.50 297 HIS A C 1
ATOM 2347 O O . HIS A 1 297 ? -33.302 -19.134 20.877 1.0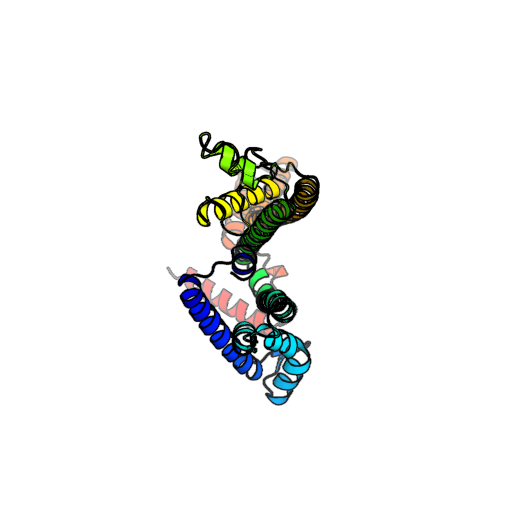0 58.50 297 HIS A O 1
ATOM 2353 N N . PRO A 1 298 ? -35.478 -19.506 20.496 1.00 59.78 298 PRO A N 1
ATOM 2354 C CA . PRO A 1 298 ? -35.822 -19.728 21.909 1.00 59.78 298 PRO A CA 1
ATOM 2355 C C . PRO A 1 298 ? -35.078 -20.906 22.573 1.00 59.78 298 PRO A C 1
ATOM 2357 O O . PRO A 1 298 ? -34.887 -20.909 23.785 1.00 59.78 298 PRO A O 1
ATOM 2360 N N . ARG A 1 299 ? -34.594 -21.889 21.798 1.00 58.16 299 ARG A N 1
ATOM 2361 C CA . ARG A 1 299 ? -33.810 -23.027 22.324 1.00 58.16 299 ARG A CA 1
ATOM 2362 C C . ARG A 1 299 ? -32.388 -22.646 22.758 1.00 58.16 299 ARG A C 1
ATOM 2364 O O . ARG A 1 299 ? -31.901 -23.174 23.750 1.00 58.16 299 ARG A O 1
ATOM 2371 N N . LEU A 1 300 ? -31.744 -21.711 22.055 1.00 57.44 300 LEU A N 1
ATOM 2372 C CA . LEU A 1 300 ? -30.426 -21.181 22.433 1.00 57.44 300 LEU A CA 1
ATOM 2373 C C . LEU A 1 300 ? -30.519 -20.284 23.675 1.00 57.44 300 LEU A C 1
ATOM 2375 O O . LEU A 1 300 ? -29.619 -20.296 24.509 1.00 57.44 300 LEU A O 1
ATOM 2379 N N . LEU A 1 301 ? -31.639 -19.568 23.832 1.00 58.34 301 LEU A N 1
ATOM 2380 C CA . LEU A 1 301 ? -31.931 -18.770 25.022 1.00 58.34 301 LEU A CA 1
ATOM 2381 C C . LEU A 1 301 ? -32.043 -19.647 26.278 1.00 58.34 301 LEU A C 1
ATOM 2383 O O . LEU A 1 301 ? -31.415 -19.342 27.285 1.00 58.34 301 LEU A O 1
ATOM 2387 N N . LEU A 1 302 ? -32.783 -20.760 26.199 1.00 60.28 302 LEU A N 1
ATOM 2388 C CA . LEU A 1 302 ? -32.894 -21.729 27.297 1.00 60.28 302 LEU A CA 1
ATOM 2389 C C . LEU A 1 302 ? -31.529 -22.304 27.691 1.00 60.28 302 LEU A C 1
ATOM 2391 O O . LEU A 1 302 ? -31.248 -22.434 28.878 1.00 60.28 302 LEU A O 1
ATOM 2395 N N . PHE A 1 303 ? -30.661 -22.588 26.717 1.00 65.25 303 PHE A N 1
ATOM 2396 C CA . PHE A 1 303 ? -29.316 -23.102 26.978 1.00 65.25 303 PHE A CA 1
ATOM 2397 C C . PHE A 1 303 ? -28.410 -22.060 27.659 1.00 65.25 303 PHE A C 1
ATOM 2399 O O . PHE A 1 303 ? -27.755 -22.367 28.654 1.00 65.25 303 PHE A O 1
ATOM 2406 N N . LEU A 1 304 ? -28.419 -20.808 27.185 1.00 59.31 304 LEU A N 1
ATOM 2407 C CA . LEU A 1 304 ? -27.661 -19.708 27.799 1.00 59.31 304 LEU A CA 1
ATOM 2408 C C . LEU A 1 304 ? -28.176 -19.356 29.202 1.00 59.31 304 LEU A C 1
ATOM 2410 O O . LEU A 1 304 ? -27.378 -19.151 30.115 1.00 59.31 304 LEU A O 1
ATOM 2414 N N . MET A 1 305 ? -29.497 -19.345 29.398 1.00 63.12 305 MET A N 1
ATOM 2415 C CA . MET A 1 305 ? -30.111 -19.142 30.712 1.00 63.12 305 MET A CA 1
ATOM 2416 C C . MET A 1 305 ? -29.748 -20.268 31.685 1.00 63.12 305 MET A C 1
ATOM 2418 O O . MET A 1 305 ? -29.455 -19.975 32.840 1.00 63.12 305 MET A O 1
ATOM 2422 N N . HIS A 1 306 ? -29.687 -21.524 31.222 1.00 63.97 306 HIS A N 1
ATOM 2423 C CA . HIS A 1 306 ? -29.285 -22.662 32.053 1.00 63.97 306 HIS A CA 1
ATOM 2424 C C . HIS A 1 306 ? -27.821 -22.556 32.518 1.00 63.97 306 HIS A C 1
ATOM 2426 O O . HIS A 1 306 ? -27.522 -22.798 33.689 1.00 63.97 306 HIS A O 1
ATOM 2432 N N . ILE A 1 307 ? -26.917 -22.107 31.636 1.00 64.44 307 ILE A N 1
ATOM 2433 C CA . ILE A 1 307 ? -25.509 -21.827 31.977 1.00 64.44 307 ILE A CA 1
ATOM 2434 C C . ILE A 1 307 ? -25.406 -20.688 33.002 1.00 64.44 307 ILE A C 1
ATOM 2436 O O . ILE A 1 307 ? -24.657 -20.793 33.973 1.00 64.44 307 ILE A O 1
ATOM 2440 N N . GLN A 1 308 ? -26.182 -19.615 32.830 1.00 57.31 308 GLN A N 1
ATOM 2441 C CA . GLN A 1 308 ? -26.154 -18.469 33.740 1.00 57.31 308 GLN A CA 1
ATOM 2442 C C . GLN A 1 308 ? -26.737 -18.807 35.123 1.00 57.31 308 GLN A C 1
ATOM 2444 O O . GLN A 1 308 ? -26.183 -18.379 36.137 1.00 57.31 308 GLN A O 1
ATOM 2449 N N . SER A 1 309 ? -27.787 -19.636 35.187 1.00 54.62 309 SER A N 1
ATOM 2450 C CA . SER A 1 309 ? -28.284 -20.184 36.456 1.00 54.62 309 SER A CA 1
ATOM 2451 C C . SER A 1 309 ? -27.285 -21.144 37.110 1.00 54.62 309 SER A C 1
ATOM 2453 O O . SER A 1 309 ? -27.155 -21.134 38.329 1.00 54.62 309 SER A O 1
ATOM 2455 N N . GLY A 1 310 ? -26.520 -21.914 36.326 1.00 51.34 310 GLY A N 1
ATOM 2456 C CA . GLY A 1 310 ? -25.463 -22.789 36.843 1.00 51.34 310 GLY A CA 1
ATOM 2457 C C . GLY A 1 310 ? -24.278 -22.029 37.453 1.00 51.34 310 GLY A C 1
ATOM 2458 O O . GLY A 1 310 ? -23.738 -22.458 38.471 1.00 51.34 310 GLY A O 1
ATOM 2459 N N . LEU A 1 311 ? -23.907 -20.869 36.894 1.00 47.31 311 LEU A N 1
ATOM 2460 C CA . LEU A 1 311 ? -22.845 -20.017 37.449 1.00 47.31 311 LEU A CA 1
ATOM 2461 C C . LEU A 1 311 ? -23.255 -19.288 38.739 1.00 47.31 311 LEU A C 1
ATOM 2463 O O . LEU A 1 311 ? -22.413 -19.093 39.614 1.00 47.31 311 LEU A O 1
ATOM 2467 N N . GLN A 1 312 ? -24.525 -18.895 38.894 1.00 41.25 312 GLN A N 1
ATOM 2468 C CA . GLN A 1 312 ? -24.976 -18.261 40.141 1.00 41.25 312 GLN A CA 1
ATOM 2469 C C . GLN A 1 312 ? -25.042 -19.234 41.324 1.00 41.25 312 GLN A C 1
ATOM 2471 O O . GLN A 1 312 ? -24.832 -18.808 42.456 1.00 41.25 312 GLN A O 1
ATOM 2476 N N . VAL A 1 313 ? -25.250 -20.532 41.076 1.00 41.56 313 VAL A N 1
ATOM 2477 C CA . VAL A 1 313 ? -25.223 -21.558 42.134 1.00 41.56 313 VAL A CA 1
ATOM 2478 C C . VAL A 1 313 ? -23.799 -21.791 42.663 1.00 41.56 313 VAL A C 1
ATOM 2480 O O . VAL A 1 313 ? -23.632 -22.087 43.842 1.00 41.56 313 VAL A O 1
ATOM 2483 N N . TYR A 1 314 ? -22.762 -21.579 41.846 1.00 37.28 314 TYR A N 1
ATOM 2484 C CA . TYR A 1 314 ? -21.367 -21.725 42.286 1.00 37.28 314 TYR A CA 1
ATOM 2485 C C . TYR A 1 314 ? -20.811 -20.510 43.047 1.00 37.28 314 TYR A C 1
ATOM 2487 O O . TYR A 1 314 ? -19.929 -20.681 43.881 1.00 37.28 314 TYR A O 1
ATOM 2495 N N . ASN A 1 315 ? -21.345 -19.304 42.830 1.00 36.41 315 ASN A N 1
ATOM 2496 C CA . ASN A 1 315 ? -20.898 -18.087 43.530 1.00 36.41 315 ASN A CA 1
ATOM 2497 C C . ASN A 1 315 ? -21.581 -17.847 44.892 1.00 36.41 315 ASN A C 1
ATOM 2499 O O . ASN A 1 315 ? -21.378 -16.799 45.496 1.00 36.41 315 ASN A O 1
ATOM 2503 N N . PHE A 1 316 ? -22.376 -18.805 45.379 1.00 36.97 316 PHE A N 1
ATOM 2504 C CA . PHE A 1 316 ? -23.018 -18.763 46.701 1.00 36.97 316 PHE A CA 1
ATOM 2505 C C . PHE A 1 316 ? -22.535 -19.872 47.655 1.00 36.97 316 PHE A C 1
ATOM 2507 O O . PHE A 1 316 ? -23.118 -20.051 48.722 1.00 36.97 316 PHE A O 1
ATOM 2514 N N . LEU A 1 317 ? -21.486 -20.618 47.284 1.00 37.09 317 LEU A N 1
ATOM 2515 C CA . LEU A 1 317 ? -20.991 -21.774 48.045 1.00 37.09 317 LEU A CA 1
ATOM 2516 C C . LEU A 1 317 ? -19.549 -21.651 48.574 1.00 37.09 317 LEU A C 1
ATOM 2518 O O . LEU A 1 317 ? -18.992 -22.657 49.003 1.00 37.09 317 LEU A O 1
ATOM 2522 N N . PHE A 1 318 ? -18.972 -20.447 48.620 1.00 36.34 318 PHE A N 1
ATOM 2523 C CA . PHE A 1 318 ? -17.775 -20.145 49.420 1.00 36.34 318 PHE A CA 1
ATOM 2524 C C . PHE A 1 318 ? -17.825 -18.726 49.983 1.00 36.34 318 PHE A C 1
ATOM 2526 O O . PHE A 1 318 ? -18.208 -17.812 49.219 1.00 36.34 318 PHE A O 1
#

Sequence (318 aa):
MVPFNAAFKSKTMDDVSFLVVDSIVDVIFFIDIVLNFHTTFVGPNGDVISDPNIIRINYLKGWFIVDLLSCLPYDVFNAFQPEATQSTISSLFGALKVVRLLRIGRVTRKLDQYLEYMAASLLLMISGFVLLAHWLACVWYSVGQADLKNGIYYGWIPRLLNDIDQTKALPANWTSGHLPLPRTMTYVTSLYFTLSLITSIGFGNVSATTFCEKVVSVIFMLIGAFGYATIFGNVTTIFQGMYATRSRYHDMMGSVKDFIKTHSVPKDLAERVIDYVTSTWAITKGIDTAKVSIKRHPRLLLFLMHIQSGLQVYNFLF

Mean predicted aligned error: 13.43 Å

Secondary structure (DSSP, 8-state):
-HHHHHHS---STHHHHHHHHHHHHHHHHHHHHHHHTT--EE-TTS-EE--HHHHHHHHHHTTHHHHHHHH--HHHHHHTS-GGGHHHHHHHHHHHGGGGGGGHHHHHHHHHHHHTSHHHHHHHHHHHHHHHHHHHHHHHHHHHHHHHHTT-TTSHHHHHHHHH-TT----S---TT--SS-HHHHHHHHHHHHHHHHTT---SSS---SHHHHHHHHHHHHHHHHHHHHHHHHHHHHHHHHHHHHHHHHHHHHHHHHHHHHTT--HHHHHHHHHHHHHHHHHHTT--HHHHS-TT-HHHHHHHHHHHHHHHHHTT--

Foldseek 3Di:
DLLCCLQVPDDDPVVVVVLVVLVVVLVVLVVVLVVQLQDWDQDPVRDTDRDSVVSNVVCVVPCNVLSVLLSDPLVVVLVPDDPVVNPPVVVVSSVSSVSVVSVVVVVVVCVVVQVVPLVSVLVVLVVVVLVVLQNLLSVLSNVVLVCVVVVNCPFQLNVVVCVVCVPDDDPPDPDRDDRPDDPVVSSVVSSVQLVCLLVVNCPPPGDGDDPSSVVSSVVSNVVSVVSVVVSVVSVVVSVCVVCVLVVVLVVVLVVLVVVCVVVVPDPVVSVVVSVVSVVVCVVCVPDDPVVVPPPPDVVVVVVVVVVVVVVVVVVVPD

Organism: NCBI:txid59628

Solvent-accessible surface area (backbone atoms only — not comparable to full-atom values): 18224 Å² total; per-residue (Å²): 105,71,57,48,55,70,50,66,67,78,94,53,76,66,58,56,59,51,49,52,54,52,49,54,52,38,52,54,52,52,51,49,53,61,46,55,49,73,46,69,49,71,45,99,85,69,50,76,48,74,55,58,70,60,38,36,53,54,39,58,73,57,55,42,61,58,54,53,62,31,51,57,66,53,69,60,61,60,71,73,53,65,79,92,55,46,75,70,53,44,52,52,49,56,55,52,53,59,44,44,58,52,55,56,61,57,52,61,69,52,37,67,72,36,54,74,39,70,68,51,40,52,54,50,52,53,52,51,51,53,51,48,33,50,49,51,14,29,52,52,49,43,51,44,54,48,37,49,74,71,70,43,75,72,34,52,60,54,48,53,48,44,75,75,40,77,83,61,73,72,70,94,71,79,61,92,84,69,73,100,60,60,67,67,55,58,50,52,52,27,36,50,45,37,43,28,41,32,70,70,65,58,86,63,86,68,56,65,66,40,74,67,47,40,56,52,49,53,53,46,37,55,54,15,52,56,54,47,51,51,50,54,51,52,51,50,51,48,53,50,61,73,43,43,66,60,50,52,52,52,54,53,53,48,53,52,52,50,50,39,61,73,68,66,51,56,66,76,61,45,51,55,51,52,52,50,54,53,52,50,37,70,74,47,72,77,59,56,67,74,77,65,53,59,91,85,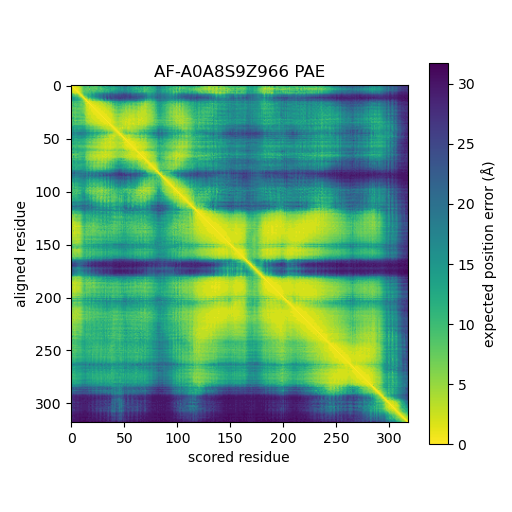45,72,69,61,50,54,52,53,50,50,52,55,55,55,54,57,61,62,73,73,74,120

Radius of gyration: 30.61 Å; Cα contacts (8 Å, |Δi|>4): 184; chains: 1; bounding box: 71×51×84 Å